Protein AF-A0A9D4CQ69-F1 (afdb_monomer)

Solvent-accessible surface area (backbone atoms only — not comparable to full-atom values): 21308 Å² total; per-residue (Å²): 82,85,91,71,76,48,87,76,65,85,48,85,94,69,57,50,73,65,65,56,62,75,62,47,55,76,84,45,42,71,63,50,52,51,50,53,51,44,53,52,50,31,50,57,49,51,53,53,48,51,53,51,53,55,52,53,69,67,36,67,61,57,62,38,70,41,93,92,75,42,56,57,32,71,41,61,71,65,47,54,53,49,49,55,54,46,54,54,52,45,51,51,39,54,55,45,70,70,41,89,58,29,70,94,50,41,67,61,45,50,53,48,42,52,51,53,50,48,34,50,56,30,53,54,52,47,54,54,38,50,52,54,47,53,52,50,48,65,48,50,71,33,71,44,50,26,65,78,39,49,69,46,39,55,52,47,56,54,48,51,53,53,50,53,54,52,32,44,54,40,59,71,67,28,32,44,49,71,62,36,49,76,71,99,57,65,51,51,59,58,48,48,54,52,36,54,58,49,49,52,43,48,52,53,50,50,54,53,53,50,52,55,26,69,78,39,66,58,51,73,66,46,56,69,73,56,47,49,56,41,68,50,41,77,86,43,62,76,76,35,51,80,52,42,48,62,61,32,95,87,44,89,78,82,86,85,77,86,78,78,83,67,84,88,76,90,78,83,87,92,82,88,87,81,94,74,88,70,92,69,86,85,77,92,79,82,90,83,82,89,82,88,82,90,83,85,88,83,90,86,90,84,84,83,87,76,61,69,67,59,62,48,52,52,50,52,54,52,52,52,52,56,50,52,55,48,50,54,54,51,50,54,52,52,52,52,51,50,52,52,50,52,50,53,52,53,54,54,57,59,69,75,76,116

InterPro domains:
  IPR013602 Dynein heavy chain, linker [PF08393] (2-258)
  IPR026983 Dynein heavy chain [PTHR45703] (1-283)
  IPR042222 Dynein heavy chain, domain 2, N-terminal [G3DSA:1.20.140.100] (61-213)
  IPR042228 Dynein heavy chain, linker, subdomain 3 [G3DSA:3.20.180.20] (215-352)

Nearest PDB structures (foldseek):
  7k5b-assembly1_A  TM=9.337E-01  e=4.811E-10  Tetrahymena thermophila
  7kek-assembly1_A  TM=9.228E-01  e=4.333E-10  Tetrahymena thermophila
  7k58-assembly1_A  TM=9.228E-01  e=5.629E-10  Tetrahymena thermophila
  7kzm-assembly1_C  TM=8.799E-01  e=1.055E-09  Chlamydomonas reinhardtii
  8glv-assembly1_Lo  TM=8.027E-01  e=1.300E-09  Chlamydomonas reinhardtii

Foldseek 3Di:
DVQLPDDFDPDPVGDDPVVVVVSVCVVVVVVVVVVVVLVVVLVVLVVLLVVLVVVQQPAFWDFDQDDPLGRLHTDPVVLVVVLVVLVVSLVSLVVLCPDPSCVVVNVVSVVVNVLSVQLNLLSVLVVLLNVLLVVVCVLLVQPLSCVVV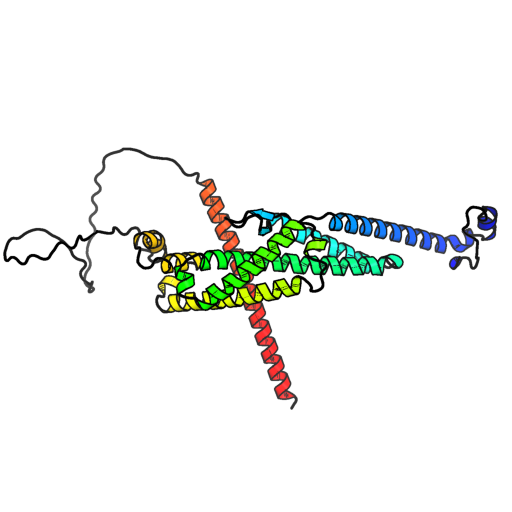VVLNVLNVVLVVVSSVLSVVCVVVRRSSVNQPDDPDGVSVVSVVSNVSSVVSVVVLVVVQVVVCVVPVLSVQDDPVLSSQCSSCVPDVVSCQVVVVSSDVPDPGDDDDDDDPDDDDDDDDDDDDDDDDDDDDDDDDDDDDDDDDDDDDDDDDDDDDDDVVVVVVVVVVVVVVVVVVVVVVVVVVVVVVVVVVVVVVVVVVVVVPD

Structure (mmCIF, N/CA/C/O backbone):
data_AF-A0A9D4CQ69-F1
#
_entry.id   AF-A0A9D4CQ69-F1
#
loop_
_atom_site.group_PDB
_atom_site.id
_atom_site.type_symbol
_atom_site.label_atom_id
_atom_site.label_alt_id
_atom_site.label_comp_id
_atom_site.label_asym_id
_atom_site.label_entity_id
_atom_site.label_seq_id
_atom_site.pdbx_PDB_ins_code
_atom_site.Cartn_x
_atom_site.Cartn_y
_atom_site.Cartn_z
_atom_site.occupancy
_atom_site.B_iso_or_equiv
_atom_site.auth_seq_id
_atom_site.auth_comp_id
_atom_site.auth_asym_id
_atom_site.auth_atom_id
_atom_site.pdbx_PDB_model_num
ATOM 1 N N . MET A 1 1 ? -20.403 -1.374 45.283 1.00 71.69 1 MET A N 1
ATOM 2 C CA . MET A 1 1 ? -19.622 -1.968 46.390 1.00 71.69 1 MET A CA 1
ATOM 3 C C . MET A 1 1 ? -18.597 -0.995 46.950 1.00 71.69 1 MET A C 1
ATOM 5 O O . MET A 1 1 ? -18.724 -0.649 48.111 1.00 71.69 1 MET A O 1
ATOM 9 N N . GLN A 1 2 ? -17.646 -0.480 46.154 1.00 75.00 2 GLN A N 1
ATOM 10 C CA . GLN A 1 2 ? -16.682 0.527 46.644 1.00 75.00 2 GLN A CA 1
ATOM 11 C C . GLN A 1 2 ? -17.345 1.809 47.180 1.00 75.00 2 GLN A C 1
ATOM 13 O O . GLN A 1 2 ? -16.979 2.271 48.250 1.00 75.00 2 GLN A O 1
ATOM 18 N N . VAL A 1 3 ? -18.357 2.344 46.484 1.00 75.38 3 VAL A N 1
ATOM 19 C CA . VAL A 1 3 ? -19.052 3.587 46.887 1.00 75.38 3 VAL A CA 1
ATOM 20 C C . VAL A 1 3 ? -19.882 3.434 48.165 1.00 75.38 3 VAL A C 1
ATOM 22 O O . VAL A 1 3 ? -19.995 4.376 48.940 1.00 75.38 3 VAL A O 1
ATOM 25 N N . THR A 1 4 ? -20.460 2.256 48.392 1.00 72.44 4 THR A N 1
ATOM 26 C CA . THR A 1 4 ? -21.378 1.998 49.512 1.00 72.44 4 THR A CA 1
ATOM 27 C C . THR A 1 4 ? -20.700 1.289 50.690 1.00 72.44 4 THR A C 1
ATOM 29 O O . THR A 1 4 ? -21.355 1.006 51.690 1.00 72.44 4 THR A O 1
ATOM 32 N N . GLY A 1 5 ? -19.414 0.928 50.572 1.00 71.38 5 GLY A N 1
ATOM 33 C CA . GLY A 1 5 ? -18.661 0.170 51.586 1.00 71.38 5 GLY A CA 1
ATOM 34 C C . GLY A 1 5 ? -19.205 -1.236 51.881 1.00 71.38 5 GLY A C 1
ATOM 35 O O . GLY A 1 5 ? -18.732 -1.907 52.792 1.00 71.38 5 GLY A O 1
ATOM 36 N N . SER A 1 6 ? -20.203 -1.684 51.122 1.00 70.19 6 SER A N 1
ATOM 37 C CA . SER A 1 6 ? -20.962 -2.912 51.352 1.00 70.19 6 SER A CA 1
ATOM 38 C C . SER A 1 6 ? -20.649 -3.937 50.263 1.00 70.19 6 SER A C 1
ATOM 40 O O . SER A 1 6 ? -20.578 -3.610 49.073 1.00 70.19 6 SER A O 1
ATOM 42 N N . SER A 1 7 ? -20.461 -5.188 50.685 1.00 66.56 7 SER A N 1
ATOM 43 C CA . SER A 1 7 ? -20.281 -6.349 49.813 1.00 66.56 7 SER A CA 1
ATOM 44 C C . SER A 1 7 ? -21.583 -7.142 49.778 1.00 66.56 7 SER A C 1
ATOM 46 O O . SER A 1 7 ? -22.147 -7.445 50.827 1.00 66.56 7 SER A O 1
ATOM 48 N N . PHE A 1 8 ? -22.080 -7.459 48.587 1.00 72.50 8 PHE A N 1
ATOM 49 C CA . PHE A 1 8 ? -23.289 -8.261 48.406 1.00 72.50 8 PHE A CA 1
ATOM 50 C C . PHE A 1 8 ? -23.086 -9.263 47.269 1.00 72.50 8 PHE A C 1
ATOM 52 O O . PHE A 1 8 ? -22.510 -8.939 46.239 1.00 72.50 8 PHE A O 1
ATOM 59 N N . GLN A 1 9 ? -23.533 -10.502 47.438 1.00 68.19 9 GLN A N 1
ATOM 60 C CA . GLN A 1 9 ? -23.354 -11.530 46.412 1.00 68.19 9 GLN A CA 1
ATOM 61 C C . GLN A 1 9 ? -24.299 -11.256 45.232 1.00 68.19 9 GLN A C 1
ATOM 63 O O . GLN A 1 9 ? -25.509 -11.147 45.418 1.00 68.19 9 GLN A O 1
ATOM 68 N N . LEU A 1 10 ? -23.736 -11.124 44.024 1.00 70.06 10 LEU A N 1
ATOM 69 C CA . LEU A 1 10 ? -24.453 -10.849 42.764 1.00 70.06 10 LEU A CA 1
ATOM 70 C C . LEU A 1 10 ? -25.155 -12.092 42.180 1.00 70.06 10 LEU A C 1
ATOM 72 O O . LEU A 1 10 ? -25.715 -12.038 41.088 1.00 70.06 10 LEU A O 1
ATOM 76 N N . GLU A 1 11 ? -25.122 -13.221 42.886 1.00 77.62 11 GLU A N 1
ATOM 77 C CA . GLU A 1 11 ? -25.777 -14.455 42.463 1.00 77.62 11 GLU A CA 1
ATOM 78 C C . GLU A 1 11 ? -27.304 -14.292 42.486 1.00 77.62 11 GLU A C 1
ATOM 80 O O . GLU A 1 11 ? -27.885 -13.845 43.479 1.00 77.62 11 GLU A O 1
ATOM 85 N N . ALA A 1 12 ? -27.967 -14.705 41.401 1.00 66.81 12 ALA A N 1
ATOM 86 C CA . ALA A 1 12 ? -29.407 -14.513 41.188 1.00 66.81 12 ALA A CA 1
ATOM 87 C C . ALA A 1 12 ? -30.296 -15.109 42.301 1.00 66.81 12 ALA A C 1
ATOM 89 O O . ALA A 1 12 ? -31.409 -14.638 42.521 1.00 66.81 12 ALA A O 1
ATOM 90 N N . ASN A 1 13 ? -29.797 -16.112 43.031 1.00 71.56 13 ASN A N 1
ATOM 91 C CA . ASN A 1 13 ? -30.522 -16.778 44.117 1.00 71.56 13 ASN A CA 1
ATOM 92 C C . ASN A 1 13 ? -30.329 -16.106 45.492 1.00 71.56 13 ASN A C 1
ATOM 94 O O . ASN A 1 13 ? -31.036 -16.440 46.445 1.00 71.56 13 ASN A O 1
ATOM 98 N N . VAL A 1 14 ? -29.382 -15.170 45.608 1.00 70.25 14 VAL A N 1
ATOM 99 C CA . VAL A 1 14 ? -28.967 -14.538 46.873 1.00 70.25 14 VAL A CA 1
ATOM 100 C C . VAL A 1 14 ? -29.282 -13.040 46.884 1.00 70.25 14 VAL A C 1
ATOM 102 O O . VAL A 1 14 ? -29.604 -12.476 47.934 1.00 70.25 14 VAL A O 1
ATOM 105 N N . PHE A 1 15 ? -29.258 -12.385 45.722 1.00 77.94 15 PHE A N 1
ATOM 106 C CA . PHE A 1 15 ? -29.548 -10.961 45.602 1.00 77.94 15 PHE A CA 1
ATOM 107 C C . PHE A 1 15 ? -31.058 -10.674 45.699 1.00 77.94 15 PHE A C 1
ATOM 109 O O . PHE A 1 15 ? -31.819 -10.903 44.761 1.00 77.94 15 PHE A O 1
ATOM 116 N N . LYS A 1 16 ? -31.506 -10.168 46.855 1.00 79.62 16 LYS A N 1
ATOM 117 C CA . LYS A 1 16 ? -32.905 -9.799 47.134 1.00 79.62 16 LYS A CA 1
ATOM 118 C C . LYS A 1 16 ? -33.058 -8.283 47.275 1.00 79.62 16 LYS A C 1
ATOM 120 O O . LYS A 1 16 ? -32.136 -7.603 47.714 1.00 79.62 16 LYS A O 1
ATOM 125 N N . LEU A 1 17 ? -34.258 -7.766 46.988 1.00 77.12 17 LEU A N 1
ATOM 126 C CA . LEU A 1 17 ? -34.587 -6.333 47.077 1.00 77.12 17 LEU A CA 1
ATOM 127 C C . LEU A 1 17 ? -34.339 -5.732 48.474 1.00 77.12 17 LEU A C 1
ATOM 129 O O . LEU A 1 17 ? -33.961 -4.569 48.572 1.00 77.12 17 LEU A O 1
ATOM 133 N N . CYS A 1 18 ? -34.503 -6.520 49.542 1.00 78.31 18 CYS A N 1
ATOM 134 C CA . CYS A 1 18 ? -34.205 -6.081 50.909 1.00 78.31 18 CYS A CA 1
ATOM 135 C C . CYS A 1 18 ? -32.750 -5.617 51.063 1.00 78.31 18 CYS A C 1
ATOM 137 O O . CYS A 1 18 ? -32.519 -4.538 51.593 1.00 78.31 18 CYS A O 1
ATOM 139 N N . HIS A 1 19 ? -31.790 -6.336 50.469 1.00 75.50 19 HIS A N 1
ATOM 140 C CA . HIS A 1 19 ? -30.377 -5.957 50.515 1.00 75.50 19 HIS A CA 1
ATOM 141 C C . HIS A 1 19 ? -30.115 -4.608 49.830 1.00 75.50 19 HIS A C 1
ATOM 143 O O . HIS A 1 19 ? -29.189 -3.904 50.204 1.00 75.50 19 HIS A O 1
ATOM 149 N N . LEU A 1 20 ? -30.928 -4.224 48.840 1.00 73.12 20 LEU A N 1
ATOM 150 C CA . LEU A 1 20 ? -30.816 -2.934 48.160 1.00 73.12 20 LEU A CA 1
ATOM 151 C C . LEU A 1 20 ? -31.336 -1.781 49.042 1.00 73.12 20 LEU A C 1
ATOM 153 O O . LEU A 1 20 ? -30.750 -0.701 4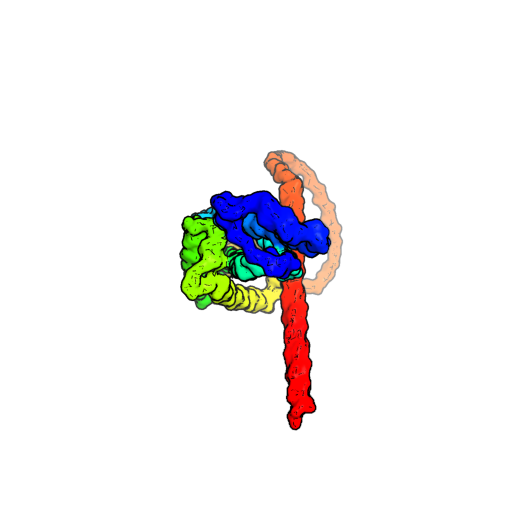9.061 1.00 73.12 20 LEU A O 1
ATOM 157 N N . LEU A 1 21 ? -32.421 -2.015 49.787 1.00 75.62 21 LEU A N 1
ATOM 158 C CA . LEU A 1 21 ? -32.997 -1.037 50.716 1.00 75.62 21 LEU A CA 1
ATOM 159 C C . LEU A 1 21 ? -32.091 -0.814 51.936 1.00 75.62 21 LEU A C 1
ATOM 161 O O . LEU A 1 21 ? -31.905 0.332 52.341 1.00 75.62 21 LEU A O 1
ATOM 165 N N . ASP A 1 22 ? -31.463 -1.879 52.443 1.00 75.19 22 ASP A N 1
ATOM 166 C CA . ASP A 1 22 ? -30.547 -1.838 53.592 1.00 75.19 22 ASP A CA 1
ATOM 167 C C . ASP A 1 22 ? -29.260 -1.035 53.314 1.00 75.19 22 ASP A C 1
ATOM 169 O O . ASP A 1 22 ? -28.631 -0.520 54.235 1.00 75.19 22 ASP A O 1
ATOM 173 N N . ILE A 1 23 ? -28.869 -0.895 52.041 1.00 74.12 23 ILE A N 1
ATOM 174 C CA . ILE A 1 23 ? -27.669 -0.152 51.608 1.00 74.12 23 ILE A CA 1
ATOM 175 C C . ILE A 1 23 ? -27.933 1.366 51.505 1.00 74.12 23 ILE A C 1
ATOM 177 O O . ILE A 1 23 ? -27.003 2.142 51.291 1.00 74.12 23 ILE A O 1
ATOM 181 N N . GLU A 1 24 ? -29.187 1.814 51.661 1.00 74.44 24 GLU A N 1
ATOM 182 C CA . GLU A 1 24 ? -29.575 3.233 51.617 1.00 74.44 24 GLU A CA 1
ATOM 183 C C . GLU A 1 24 ? -28.977 3.992 50.410 1.00 74.44 24 GLU A C 1
ATOM 185 O O . GLU A 1 24 ? -28.462 5.105 50.541 1.00 74.44 24 GLU A O 1
ATOM 190 N N . LEU A 1 25 ? -29.062 3.412 49.202 1.00 74.50 25 LEU A N 1
ATOM 191 C CA . LEU A 1 25 ? -28.467 3.966 47.967 1.00 74.50 25 LEU A CA 1
ATOM 192 C C . LEU A 1 25 ? -28.815 5.440 47.704 1.00 74.50 25 LEU A C 1
ATOM 194 O O . LEU A 1 25 ? -28.044 6.151 47.064 1.00 74.50 25 LEU A O 1
ATOM 198 N N . ILE A 1 26 ? -29.943 5.923 48.232 1.00 79.38 26 ILE A N 1
ATOM 199 C CA . ILE A 1 26 ? -30.372 7.323 48.135 1.00 79.38 26 ILE A CA 1
ATOM 200 C C . ILE A 1 26 ? -29.318 8.278 48.727 1.00 79.38 26 ILE A C 1
ATOM 202 O O . ILE A 1 26 ? -29.097 9.351 48.167 1.00 79.38 26 ILE A O 1
ATOM 206 N N . LYS A 1 27 ? -28.605 7.885 49.795 1.00 82.12 27 LYS A N 1
ATOM 207 C CA . LYS A 1 27 ? -27.526 8.693 50.399 1.00 82.12 27 LYS A CA 1
ATOM 208 C C . LYS A 1 27 ? -26.323 8.866 49.466 1.00 82.12 27 LYS A C 1
ATOM 210 O O . LYS A 1 27 ? -25.623 9.870 49.550 1.00 82.12 27 LYS A O 1
ATOM 215 N N . HIS A 1 28 ? -26.120 7.927 48.544 1.00 82.44 28 HIS A N 1
ATOM 216 C CA . HIS A 1 28 ? -25.017 7.918 47.581 1.00 82.44 28 HIS A CA 1
ATOM 217 C C . HIS A 1 28 ? -25.469 8.226 46.145 1.00 82.44 28 HIS A C 1
ATOM 219 O O . HIS A 1 28 ? -24.727 7.952 45.202 1.00 82.44 28 HIS A O 1
ATOM 225 N N . LYS A 1 29 ? -26.663 8.816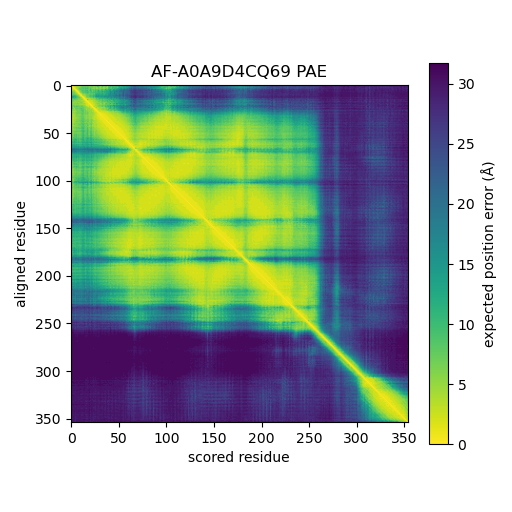 45.965 1.00 85.25 29 LYS A N 1
ATOM 226 C CA . LYS A 1 29 ? -27.282 9.069 44.653 1.00 85.25 29 LYS A CA 1
ATOM 227 C C . LYS A 1 29 ? -26.313 9.670 43.628 1.00 85.25 29 LYS A C 1
ATOM 229 O O . LYS A 1 29 ? -26.189 9.120 42.542 1.00 85.25 29 LYS A O 1
ATOM 234 N N . ALA A 1 30 ? -25.602 10.742 43.979 1.00 86.25 30 ALA A N 1
ATOM 235 C CA . ALA A 1 30 ? -24.697 11.432 43.054 1.00 86.25 30 ALA A CA 1
ATOM 236 C C . ALA A 1 30 ? -23.562 10.527 42.535 1.00 86.25 30 ALA A C 1
ATOM 238 O O . ALA A 1 30 ? -23.254 10.533 41.347 1.00 86.25 30 ALA A O 1
ATOM 239 N N . ALA A 1 31 ? -22.978 9.701 43.407 1.00 85.12 31 ALA A N 1
ATOM 240 C CA . ALA A 1 31 ? -21.917 8.770 43.027 1.00 85.12 31 ALA A CA 1
ATOM 241 C C . ALA A 1 31 ? -22.451 7.603 42.178 1.00 85.12 31 ALA A C 1
ATOM 243 O O . ALA A 1 31 ? -21.769 7.115 41.281 1.00 85.12 31 ALA A O 1
ATOM 244 N N . ILE A 1 32 ? -23.686 7.162 42.431 1.00 85.88 32 ILE A N 1
ATOM 245 C CA . ILE A 1 32 ? -24.347 6.137 41.613 1.00 85.88 32 ILE A CA 1
ATOM 246 C C . ILE A 1 32 ? -24.678 6.696 40.227 1.00 85.88 32 ILE A C 1
ATOM 248 O O . ILE A 1 32 ? -24.440 6.015 39.237 1.00 85.88 32 ILE A O 1
ATOM 252 N N . GLU A 1 33 ? -25.172 7.934 40.140 1.00 88.75 33 GLU A N 1
ATOM 253 C CA . GLU A 1 33 ? -25.418 8.616 38.864 1.00 88.75 33 GLU A CA 1
ATOM 254 C C . GLU A 1 33 ? -24.130 8.755 38.041 1.00 88.75 33 GLU A C 1
ATOM 256 O O . GLU A 1 33 ? -24.151 8.505 36.837 1.00 88.75 33 GLU A O 1
ATOM 261 N N . GLU A 1 34 ? -22.997 9.066 38.679 1.00 87.81 34 GLU A N 1
ATOM 262 C CA . GLU A 1 34 ? -21.687 9.101 38.018 1.00 87.81 34 GLU A CA 1
ATOM 263 C C . GLU A 1 34 ? -21.264 7.721 37.486 1.00 87.81 34 GLU A C 1
ATOM 265 O O . GLU A 1 34 ? -20.805 7.616 36.347 1.00 87.81 34 GLU A O 1
ATOM 270 N N . ILE A 1 35 ? -21.479 6.649 38.258 1.00 87.31 35 ILE A N 1
ATOM 271 C CA . ILE A 1 35 ? -21.213 5.271 37.810 1.00 87.31 35 ILE A CA 1
ATOM 272 C C . ILE A 1 35 ? -22.127 4.888 36.643 1.00 87.31 35 ILE A C 1
ATOM 274 O O . ILE A 1 35 ? -21.654 4.325 35.658 1.00 87.31 35 ILE A O 1
ATOM 278 N N . CYS A 1 36 ? -23.422 5.201 36.716 1.00 89.19 36 CYS A N 1
ATOM 279 C CA . CYS A 1 36 ? -24.368 4.937 35.631 1.00 89.19 36 CYS A CA 1
ATOM 280 C C . CYS A 1 36 ? -23.988 5.697 34.355 1.00 89.19 36 CYS A C 1
ATOM 282 O O . CYS A 1 36 ? -24.083 5.144 33.256 1.00 89.19 36 CYS A O 1
ATOM 284 N N . LEU A 1 37 ? -23.525 6.943 34.490 1.00 90.19 37 LEU A N 1
ATOM 285 C CA . LEU A 1 37 ? -22.999 7.719 33.373 1.00 90.19 37 LEU A CA 1
ATOM 286 C C . LEU A 1 37 ? -21.747 7.052 32.789 1.00 90.19 37 LEU A C 1
ATOM 288 O O . LEU A 1 37 ? -21.660 6.905 31.573 1.00 90.19 37 LEU A O 1
ATOM 292 N N . GLY A 1 38 ? -20.810 6.619 33.638 1.00 88.50 38 GLY A N 1
ATOM 293 C CA . GLY A 1 38 ? -19.610 5.890 33.225 1.00 88.50 38 GLY A CA 1
ATOM 294 C C . GLY A 1 38 ? -19.941 4.620 32.445 1.00 88.50 38 GLY A C 1
ATOM 295 O O . GLY A 1 38 ? -19.497 4.477 31.311 1.00 88.50 38 GLY A O 1
ATOM 296 N N . ALA A 1 39 ? -20.820 3.777 32.988 1.00 88.88 39 ALA A N 1
ATOM 297 C CA . ALA A 1 39 ? -21.278 2.548 32.341 1.00 88.88 39 ALA A CA 1
ATOM 298 C C . ALA A 1 39 ? -21.975 2.815 30.994 1.00 88.88 39 ALA A C 1
ATOM 300 O O . ALA A 1 39 ? -21.766 2.092 30.024 1.00 88.88 39 ALA A O 1
ATOM 301 N N . SER A 1 40 ? -22.768 3.888 30.902 1.00 91.44 40 SER A N 1
ATOM 302 C CA . SER A 1 40 ? -23.410 4.281 29.640 1.00 91.44 40 SER A CA 1
ATOM 303 C C . SER A 1 40 ? -22.375 4.687 28.584 1.00 91.44 40 SER A C 1
ATOM 305 O O . SER A 1 40 ? -22.498 4.315 27.420 1.00 91.44 40 SER A O 1
ATOM 307 N N . ARG A 1 41 ? -21.327 5.422 28.983 1.00 90.81 41 ARG A N 1
ATOM 308 C CA . ARG A 1 41 ? -20.227 5.822 28.089 1.00 90.81 41 ARG A CA 1
ATOM 309 C C . ARG A 1 41 ? -19.328 4.653 27.698 1.00 90.81 41 ARG A C 1
ATOM 311 O O . ARG A 1 41 ? -18.869 4.615 26.561 1.00 90.81 41 ARG A O 1
ATOM 318 N N . GLU A 1 42 ? -19.089 3.715 28.606 1.00 91.31 42 GLU A N 1
ATOM 319 C CA . GLU A 1 42 ? -18.368 2.468 28.327 1.00 91.31 42 GLU A CA 1
ATOM 320 C C . GLU A 1 42 ? -19.093 1.644 27.262 1.00 91.31 42 GLU A C 1
ATOM 322 O O . GLU A 1 42 ? -18.480 1.276 26.262 1.00 91.31 42 GLU A O 1
ATOM 327 N N . LEU A 1 43 ? -20.410 1.462 27.405 1.00 90.62 43 LEU A N 1
ATOM 328 C CA . LEU A 1 43 ? -21.226 0.751 26.421 1.00 90.62 43 LEU A CA 1
ATOM 329 C C . LEU A 1 43 ? -21.193 1.426 25.039 1.00 90.62 43 LEU A C 1
ATOM 331 O O . LEU A 1 43 ? -21.092 0.751 24.017 1.00 90.62 43 LEU A O 1
ATOM 335 N N . GLU A 1 44 ? -21.246 2.762 24.986 1.00 91.62 44 GLU A N 1
ATOM 336 C CA . GLU A 1 44 ? -21.106 3.506 23.725 1.00 91.62 44 GLU A CA 1
ATOM 337 C C . GLU A 1 44 ? -19.761 3.227 23.031 1.00 91.62 44 GLU A C 1
ATOM 339 O O . GLU A 1 44 ? -19.713 3.132 21.802 1.00 91.62 44 GLU A O 1
ATOM 344 N N . LEU A 1 45 ? -18.668 3.117 23.793 1.00 92.12 45 LEU A N 1
ATOM 345 C CA . LEU A 1 45 ? -17.341 2.802 23.258 1.00 92.12 45 LEU A CA 1
ATOM 346 C C . LEU A 1 45 ? -17.245 1.343 22.814 1.00 92.12 45 LEU A C 1
ATOM 348 O O . LEU A 1 45 ? -16.708 1.078 21.743 1.00 92.12 45 LEU A O 1
ATOM 352 N N . GLU A 1 46 ? -17.802 0.418 23.592 1.00 91.88 46 GLU A N 1
ATOM 353 C CA . GLU A 1 46 ? -17.829 -1.010 23.269 1.00 91.88 46 GLU A CA 1
ATOM 354 C C . GLU A 1 46 ? -18.559 -1.267 21.946 1.00 91.88 46 GLU A C 1
ATOM 356 O O . GLU A 1 46 ? -18.040 -1.962 21.075 1.00 91.88 46 GLU A O 1
ATOM 361 N N . ILE A 1 47 ? -19.722 -0.637 21.748 1.00 92.88 47 ILE A N 1
ATOM 362 C CA . ILE A 1 47 ? -20.485 -0.749 20.498 1.00 92.88 47 ILE A CA 1
ATOM 363 C C . ILE A 1 47 ? -19.669 -0.212 19.316 1.00 92.88 47 ILE A C 1
ATOM 365 O O . ILE A 1 47 ? -19.584 -0.875 18.283 1.00 92.88 47 ILE A O 1
ATOM 369 N N . LYS A 1 48 ? -19.049 0.970 19.453 1.00 92.31 48 LYS A N 1
ATOM 370 C CA . LYS A 1 48 ? -18.228 1.570 18.384 1.00 92.31 48 LYS A CA 1
ATOM 371 C C . LYS A 1 48 ? -17.028 0.699 18.031 1.00 92.31 48 LYS A C 1
ATOM 373 O O . LYS A 1 48 ? -16.734 0.515 16.851 1.00 92.31 48 LYS A O 1
ATOM 378 N N . MET A 1 49 ? -16.355 0.164 19.045 1.00 91.56 49 MET A N 1
ATOM 379 C CA . MET A 1 49 ? -15.235 -0.744 18.858 1.00 91.56 49 MET A CA 1
ATOM 380 C C . MET A 1 49 ? -15.700 -1.997 18.122 1.00 91.56 49 MET A C 1
ATOM 382 O O . MET A 1 49 ? -15.180 -2.261 17.047 1.00 91.56 49 MET A O 1
ATOM 386 N N . ARG A 1 50 ? -16.748 -2.682 18.597 1.00 93.12 50 ARG A N 1
ATOM 387 C CA . ARG A 1 50 ? -17.258 -3.908 17.965 1.00 93.12 50 ARG A CA 1
ATOM 388 C C . ARG A 1 50 ? -17.628 -3.716 16.493 1.00 93.12 50 ARG A C 1
ATOM 390 O O . ARG A 1 50 ? -17.243 -4.527 15.663 1.00 93.12 50 ARG A O 1
ATOM 397 N N . VAL A 1 51 ? -18.318 -2.622 16.160 1.00 93.50 51 VAL A N 1
ATOM 398 C CA . VAL A 1 51 ? -18.656 -2.291 14.763 1.00 93.50 51 VAL A CA 1
ATOM 399 C C . VAL A 1 51 ? -17.395 -2.117 13.915 1.00 93.50 51 VAL A C 1
ATOM 401 O O . VAL A 1 51 ? -17.333 -2.627 12.802 1.00 93.50 51 VAL A O 1
ATOM 404 N N . THR A 1 52 ? -16.375 -1.444 14.454 1.00 92.19 52 THR A N 1
ATOM 405 C CA . THR A 1 52 ? -15.086 -1.272 13.768 1.00 92.19 52 THR A CA 1
ATOM 406 C C . THR A 1 52 ? -14.409 -2.628 13.544 1.00 92.19 52 THR A C 1
ATOM 408 O O . THR A 1 52 ? -13.942 -2.916 12.448 1.00 92.19 52 THR A O 1
ATOM 411 N N . GLU A 1 53 ? -14.378 -3.494 14.557 1.00 91.88 53 GLU A N 1
ATOM 412 C CA . GLU A 1 53 ? -13.781 -4.829 14.441 1.00 91.88 53 GLU A CA 1
ATOM 413 C C . GLU A 1 53 ? -14.482 -5.690 13.382 1.00 91.88 53 GLU A C 1
ATOM 415 O O . GLU A 1 53 ? -13.812 -6.315 12.558 1.00 91.88 53 GLU A O 1
ATOM 420 N N . GLU A 1 54 ? -15.818 -5.707 13.389 1.00 92.69 54 GLU A N 1
ATOM 421 C CA . GLU A 1 54 ? -16.644 -6.435 12.420 1.00 92.69 54 GLU A CA 1
ATOM 422 C C . GLU A 1 54 ? -16.382 -5.924 10.994 1.00 92.69 54 GLU A C 1
ATOM 424 O O . GLU A 1 54 ? -16.044 -6.715 10.112 1.00 92.69 54 GLU A O 1
ATOM 429 N N . GLU A 1 55 ? -16.425 -4.603 10.787 1.00 91.44 55 GLU A N 1
ATOM 430 C CA . GLU A 1 55 ? -16.192 -3.985 9.479 1.00 91.44 55 GLU A CA 1
ATOM 431 C C . GLU A 1 55 ? -14.820 -4.366 8.910 1.00 91.44 55 GLU A C 1
ATOM 433 O O . GLU A 1 55 ? -14.731 -4.864 7.788 1.00 91.44 55 GLU A O 1
ATOM 438 N N . TRP A 1 56 ? -13.744 -4.195 9.686 1.00 91.56 56 TRP A N 1
ATOM 439 C CA . TRP A 1 56 ? -12.380 -4.462 9.215 1.00 91.56 56 TRP A CA 1
ATOM 440 C C . TRP A 1 56 ? -12.069 -5.947 9.049 1.00 91.56 56 TRP A C 1
ATOM 442 O O . TRP A 1 56 ? -11.228 -6.309 8.221 1.00 91.56 56 TRP A O 1
ATOM 452 N N . THR A 1 57 ? -12.760 -6.816 9.785 1.00 89.38 57 THR A N 1
ATOM 453 C CA . THR A 1 57 ? -12.641 -8.268 9.610 1.00 89.38 57 THR A CA 1
ATOM 454 C C . THR A 1 57 ? -13.235 -8.724 8.280 1.00 89.38 57 THR A C 1
ATOM 456 O O . THR A 1 57 ? -12.727 -9.677 7.688 1.00 89.38 57 THR A O 1
ATOM 459 N N . GLU A 1 58 ? -14.246 -8.025 7.767 1.00 89.19 58 GLU A N 1
ATOM 460 C CA . GLU A 1 58 ? -14.932 -8.369 6.521 1.00 89.19 58 GLU A CA 1
ATOM 461 C C . GLU A 1 58 ? -14.375 -7.659 5.278 1.00 89.19 58 GLU A C 1
ATOM 463 O O . GLU A 1 58 ? -14.714 -8.052 4.161 1.00 89.19 58 GLU A O 1
ATOM 468 N N . GLN A 1 59 ? -13.493 -6.661 5.425 1.00 90.12 59 GLN A N 1
ATOM 469 C CA . GLN A 1 59 ? -12.954 -5.930 4.273 1.00 90.12 59 GLN A CA 1
ATOM 470 C C . GLN A 1 59 ? -12.140 -6.824 3.322 1.00 90.12 59 GLN A C 1
ATOM 472 O O . GLN A 1 59 ? -11.272 -7.612 3.724 1.00 90.12 59 GLN A O 1
ATOM 477 N N . VAL A 1 60 ? -12.377 -6.645 2.018 1.00 90.56 60 VAL A N 1
ATOM 478 C CA . VAL A 1 60 ? -11.769 -7.439 0.941 1.00 90.56 60 VAL A CA 1
ATOM 479 C C . VAL A 1 60 ? -11.117 -6.535 -0.103 1.00 90.56 60 VAL A C 1
ATOM 481 O O . VAL A 1 60 ? -11.724 -5.585 -0.593 1.00 90.56 60 VAL A O 1
ATOM 484 N N . LEU A 1 61 ? -9.889 -6.873 -0.494 1.00 90.25 61 LEU A N 1
ATOM 485 C CA . LEU A 1 61 ? -9.166 -6.233 -1.588 1.00 90.25 61 LEU A CA 1
ATOM 486 C C . LEU A 1 61 ? -9.712 -6.674 -2.949 1.00 90.25 61 LEU A C 1
ATOM 488 O O . LEU A 1 61 ? -9.937 -7.862 -3.204 1.00 90.25 61 LEU A O 1
ATOM 492 N N . VAL A 1 62 ? -9.863 -5.708 -3.854 1.00 91.38 62 VAL A N 1
ATOM 493 C CA . VAL A 1 62 ? -10.332 -5.937 -5.222 1.00 91.38 62 VAL A CA 1
ATOM 494 C C . VAL A 1 62 ? -9.143 -5.944 -6.177 1.00 91.38 62 VAL A C 1
ATOM 496 O O . VAL A 1 62 ? -8.351 -5.005 -6.218 1.00 91.38 62 VAL A O 1
ATOM 499 N N . PHE A 1 63 ? -9.032 -7.008 -6.973 1.00 90.81 63 PHE A N 1
ATOM 500 C CA . PHE A 1 63 ? -7.968 -7.162 -7.962 1.00 90.81 63 PHE A CA 1
ATOM 501 C C . PHE A 1 63 ? -8.530 -7.218 -9.381 1.00 90.81 63 PHE A C 1
ATOM 503 O O . PHE A 1 63 ? -9.495 -7.930 -9.663 1.00 90.81 63 PHE A O 1
ATOM 510 N N . GLU A 1 64 ? -7.851 -6.533 -10.290 1.00 90.38 64 GLU A N 1
ATOM 511 C CA . GLU A 1 64 ? -8.117 -6.504 -11.718 1.00 90.38 64 GLU A CA 1
ATOM 512 C C . GLU A 1 64 ? -7.064 -7.298 -12.512 1.00 90.38 64 GLU A C 1
ATOM 514 O O . GLU A 1 64 ? -5.899 -7.429 -12.107 1.00 90.38 64 GLU A O 1
ATOM 519 N N . PRO A 1 65 ? -7.446 -7.846 -13.680 1.00 89.00 65 PRO A N 1
ATOM 520 C CA . PRO A 1 65 ? -6.507 -8.501 -14.573 1.00 89.00 65 PRO A CA 1
ATOM 521 C C . PRO A 1 65 ? -5.536 -7.501 -15.216 1.00 89.00 65 PRO A C 1
ATOM 523 O O . PRO A 1 65 ? -5.945 -6.531 -15.849 1.00 89.00 65 PRO A O 1
ATOM 526 N N . TYR A 1 66 ? -4.234 -7.792 -15.152 1.00 87.75 66 TYR A N 1
ATOM 527 C CA . TYR A 1 66 ? -3.199 -6.988 -15.805 1.00 87.75 66 TYR A CA 1
ATOM 528 C C . TYR A 1 66 ? -2.610 -7.686 -17.027 1.00 87.75 66 TYR A C 1
ATOM 530 O O . TYR A 1 66 ? -1.895 -8.691 -16.918 1.00 87.75 66 TYR A O 1
ATOM 538 N N . LYS A 1 67 ? -2.855 -7.114 -18.212 1.00 85.00 67 LYS A N 1
ATOM 539 C CA . LYS A 1 67 ? -2.335 -7.602 -19.502 1.00 85.00 67 LYS A CA 1
ATOM 540 C C . LYS A 1 67 ? -2.552 -9.121 -19.654 1.00 85.00 67 LYS A C 1
ATOM 542 O O . LYS A 1 67 ? -3.685 -9.581 -19.684 1.00 85.00 67 LYS A O 1
ATOM 547 N N . ARG A 1 68 ? -1.471 -9.909 -19.753 1.00 79.38 68 ARG A N 1
ATOM 548 C CA . ARG A 1 68 ? -1.491 -11.383 -19.875 1.00 79.38 68 ARG A CA 1
ATOM 549 C C . ARG A 1 68 ? -1.179 -12.119 -18.563 1.00 79.38 68 ARG A C 1
ATOM 551 O O . ARG A 1 68 ? -1.009 -13.332 -18.577 1.00 79.38 68 ARG A O 1
ATOM 558 N N . ARG A 1 69 ? -1.028 -11.403 -17.445 1.00 77.12 69 ARG A N 1
ATOM 559 C CA . ARG A 1 69 ? -0.482 -11.942 -16.184 1.00 77.12 69 ARG A CA 1
ATOM 560 C C . ARG A 1 69 ? -1.555 -12.359 -15.169 1.00 77.12 69 ARG A C 1
ATOM 562 O O . ARG A 1 69 ? -1.207 -12.938 -14.142 1.00 77.12 69 ARG A O 1
ATOM 569 N N . GLY A 1 70 ? -2.832 -12.134 -15.484 1.00 83.56 70 GLY A N 1
ATOM 570 C CA . GLY A 1 70 ? -3.971 -12.481 -14.627 1.00 83.56 70 GLY A CA 1
ATOM 571 C C . GLY A 1 70 ? -4.296 -11.396 -13.589 1.00 83.56 70 GLY A C 1
ATOM 572 O O . GLY A 1 70 ? -3.825 -10.267 -13.750 1.00 83.56 70 GLY A O 1
ATOM 573 N N . PRO A 1 71 ? -5.105 -11.714 -12.557 1.00 83.69 71 PRO A N 1
ATOM 574 C CA . PRO A 1 71 ? -5.575 -10.767 -11.542 1.00 83.69 71 PRO A CA 1
ATOM 575 C C . PRO A 1 71 ? -4.475 -10.459 -10.520 1.00 83.69 71 PRO A C 1
ATOM 577 O O . PRO A 1 71 ? -4.441 -11.010 -9.426 1.00 83.69 71 PRO A O 1
ATOM 580 N N . ILE A 1 72 ? -3.516 -9.629 -10.924 1.00 86.12 72 ILE A N 1
ATOM 581 C CA . ILE A 1 72 ? -2.356 -9.244 -10.106 1.00 86.12 72 ILE A CA 1
ATOM 582 C C . ILE A 1 72 ? -2.256 -7.734 -9.909 1.00 86.12 72 ILE A C 1
ATOM 584 O O . ILE A 1 72 ? -1.219 -7.256 -9.466 1.00 86.12 72 ILE A O 1
ATOM 588 N N . TYR A 1 73 ? -3.275 -6.983 -10.313 1.00 89.44 73 TYR A N 1
ATOM 589 C CA . TYR A 1 73 ? -3.291 -5.535 -10.200 1.00 89.44 73 TYR A CA 1
ATOM 590 C C . TYR A 1 73 ? -4.347 -5.149 -9.191 1.00 89.44 73 TYR A C 1
ATOM 592 O O . TYR A 1 73 ? -5.505 -5.515 -9.340 1.00 89.44 73 TYR A O 1
ATOM 600 N N . LEU A 1 74 ? -3.924 -4.480 -8.133 1.00 91.69 74 LEU A N 1
ATOM 601 C CA . LEU A 1 74 ? -4.819 -3.980 -7.113 1.00 91.69 74 LEU A CA 1
ATOM 602 C C . LEU A 1 74 ? -5.586 -2.788 -7.689 1.00 91.69 74 LEU A C 1
ATOM 604 O O . LEU A 1 74 ? -4.968 -1.873 -8.244 1.00 91.69 74 LEU A O 1
ATOM 608 N N . ASP A 1 75 ? -6.915 -2.807 -7.595 1.00 92.88 75 ASP A N 1
ATOM 609 C CA . ASP A 1 75 ? -7.715 -1.687 -8.078 1.00 92.88 75 ASP A CA 1
ATOM 610 C C . ASP A 1 75 ? -7.433 -0.445 -7.227 1.00 92.88 75 ASP A C 1
ATOM 612 O O . ASP A 1 75 ? -7.690 -0.407 -6.022 1.00 92.88 75 ASP A O 1
ATOM 616 N N . LYS A 1 76 ? -6.903 0.591 -7.876 1.00 90.94 76 LYS A N 1
ATOM 617 C CA . LYS A 1 76 ? -6.485 1.817 -7.199 1.00 90.94 76 LYS A CA 1
ATOM 618 C C . LYS A 1 76 ? -7.661 2.549 -6.578 1.00 90.94 76 LYS A C 1
ATOM 620 O O . LYS A 1 76 ? -7.535 3.034 -5.467 1.00 90.94 76 LYS A O 1
ATOM 625 N N . VAL A 1 77 ? -8.800 2.602 -7.268 1.00 91.19 77 VAL A N 1
ATOM 626 C CA . VAL A 1 77 ? -9.937 3.422 -6.828 1.00 91.19 77 VAL A CA 1
ATOM 627 C C . VAL A 1 77 ? -10.566 2.835 -5.569 1.00 91.19 77 VAL A C 1
ATOM 629 O O . VAL A 1 77 ? -10.827 3.558 -4.610 1.00 91.19 77 VAL A O 1
ATOM 632 N N . SER A 1 78 ? -10.795 1.520 -5.545 1.00 91.69 78 SER A N 1
ATOM 633 C CA . SER A 1 78 ? -11.276 0.848 -4.335 1.00 91.69 78 SER A CA 1
ATOM 634 C C . SER A 1 78 ? -10.266 0.911 -3.190 1.00 91.69 78 SER A C 1
ATOM 636 O O . SER A 1 78 ? -10.688 1.097 -2.052 1.00 91.69 78 SER A O 1
ATOM 638 N N . THR A 1 79 ? -8.964 0.811 -3.473 1.00 92.12 79 THR A N 1
ATOM 639 C CA . THR A 1 79 ? -7.914 0.875 -2.439 1.00 92.12 79 THR A CA 1
ATOM 640 C C . THR A 1 79 ? -7.747 2.275 -1.854 1.00 92.12 79 THR A C 1
ATOM 642 O O . THR A 1 79 ? -7.631 2.402 -0.644 1.00 92.12 79 THR A O 1
ATOM 645 N N . GLU A 1 80 ? -7.785 3.328 -2.673 1.00 92.06 80 GLU A N 1
ATOM 646 C CA . GLU A 1 80 ? -7.761 4.722 -2.202 1.00 92.06 80 GLU A CA 1
ATOM 647 C C . GLU A 1 80 ? -8.965 5.004 -1.294 1.00 92.06 80 GLU A C 1
ATOM 649 O O . GLU A 1 80 ? -8.803 5.534 -0.200 1.00 92.06 80 GLU A O 1
ATOM 654 N N . ARG A 1 81 ? -10.162 4.543 -1.680 1.00 93.50 81 ARG A N 1
ATOM 655 C CA . ARG A 1 81 ? -11.351 4.634 -0.820 1.00 93.50 81 ARG A CA 1
ATOM 656 C C . ARG A 1 81 ? -11.186 3.846 0.484 1.00 93.50 81 ARG A C 1
ATOM 658 O O . ARG A 1 81 ? -11.639 4.294 1.530 1.00 93.50 81 ARG A O 1
ATOM 665 N N . LEU A 1 82 ? -10.569 2.667 0.429 1.00 93.25 82 LEU A N 1
ATOM 666 C CA . LEU A 1 82 ? -10.295 1.864 1.622 1.00 93.25 82 LEU A CA 1
ATOM 667 C C . LEU A 1 82 ? -9.317 2.581 2.566 1.00 93.25 82 LEU A C 1
ATOM 669 O O . LEU A 1 82 ? -9.502 2.509 3.775 1.00 93.25 82 LEU A O 1
ATOM 673 N N . LEU A 1 83 ? -8.312 3.283 2.031 1.00 94.38 83 LEU A N 1
ATOM 674 C CA . LEU A 1 83 ? -7.394 4.113 2.817 1.00 94.38 83 LEU A CA 1
ATOM 675 C C . LEU A 1 83 ? -8.125 5.279 3.497 1.00 94.38 83 LEU A C 1
ATOM 677 O O . LEU A 1 83 ? -7.920 5.486 4.687 1.00 94.38 83 LEU A O 1
ATOM 681 N N . GLU A 1 84 ? -9.042 5.963 2.804 1.00 94.50 84 GLU A N 1
ATOM 682 C CA . GLU A 1 84 ? -9.888 7.006 3.417 1.00 94.50 84 GLU A CA 1
ATOM 683 C C . GLU A 1 84 ? -10.713 6.445 4.593 1.00 94.50 84 GLU A C 1
ATOM 685 O O . GLU A 1 84 ? -10.723 7.010 5.686 1.00 94.50 84 GLU A O 1
ATOM 690 N N . GLN A 1 85 ? -11.348 5.279 4.412 1.00 93.94 85 GLN A N 1
ATOM 691 C CA . GLN A 1 85 ? -12.084 4.602 5.492 1.00 93.94 85 GLN A CA 1
ATOM 692 C C . GLN A 1 85 ? -11.168 4.203 6.658 1.00 93.94 85 GLN A C 1
ATOM 694 O O . GLN A 1 85 ? -11.582 4.194 7.819 1.00 93.94 85 GLN A O 1
ATOM 699 N N . LEU A 1 86 ? -9.918 3.853 6.353 1.00 94.69 86 LEU A N 1
ATOM 700 C CA . LEU A 1 86 ? -8.923 3.468 7.340 1.00 94.69 86 LEU A CA 1
ATOM 701 C C . LEU A 1 86 ? -8.475 4.658 8.191 1.00 94.69 86 LEU A C 1
ATOM 703 O O . LEU A 1 86 ? -8.361 4.510 9.408 1.00 94.69 86 LEU A O 1
ATOM 707 N N . GLU A 1 87 ? -8.275 5.827 7.584 1.00 94.69 87 GLU A N 1
ATOM 708 C CA . GLU A 1 87 ? -7.976 7.071 8.299 1.00 94.69 87 GLU A CA 1
ATOM 709 C C . GLU A 1 87 ? -9.103 7.433 9.280 1.00 94.69 87 GLU A C 1
ATOM 711 O O . GLU A 1 87 ? -8.837 7.734 10.449 1.00 94.69 87 GLU A O 1
ATOM 716 N N . ASP A 1 88 ? -10.364 7.315 8.851 1.00 94.44 88 ASP A N 1
ATOM 717 C CA . ASP A 1 88 ? -11.534 7.546 9.707 1.00 94.44 88 ASP A CA 1
ATOM 718 C C . ASP A 1 88 ? -11.579 6.566 10.895 1.00 94.44 88 ASP A C 1
ATOM 720 O O . ASP A 1 88 ? -11.791 6.969 12.046 1.00 94.44 88 ASP A O 1
ATOM 724 N N . ALA A 1 89 ? -11.327 5.276 10.649 1.00 93.88 89 ALA A N 1
ATOM 725 C CA . ALA A 1 89 ? -11.295 4.253 11.693 1.00 93.88 89 ALA A CA 1
ATOM 726 C C . ALA A 1 89 ? -10.132 4.456 12.682 1.00 93.88 89 ALA A C 1
ATOM 728 O O . ALA A 1 89 ? -10.303 4.302 13.896 1.00 93.88 89 ALA A O 1
ATOM 729 N N . GLN A 1 90 ? -8.955 4.857 12.196 1.00 94.56 90 GLN A N 1
ATOM 730 C CA . GLN A 1 90 ? -7.817 5.218 13.044 1.00 94.56 90 GLN A CA 1
ATOM 731 C C . GLN A 1 90 ? -8.117 6.449 13.902 1.00 94.56 90 GLN A C 1
ATOM 733 O O . GLN A 1 90 ? -7.804 6.449 15.094 1.00 94.56 90 GLN A O 1
ATOM 738 N N . ALA A 1 91 ? -8.752 7.477 13.333 1.00 95.06 91 ALA A N 1
ATOM 739 C CA . ALA A 1 91 ? -9.169 8.662 14.074 1.00 95.06 91 ALA A CA 1
ATOM 740 C C . ALA A 1 91 ? -10.205 8.310 15.153 1.00 95.06 91 ALA A C 1
ATOM 742 O O . ALA A 1 91 ? -10.123 8.807 16.281 1.00 95.06 91 ALA A O 1
ATOM 743 N N . LEU A 1 92 ? -11.146 7.409 14.851 1.00 93.81 92 LEU A N 1
ATOM 744 C CA . LEU A 1 92 ? -12.101 6.886 15.826 1.00 93.81 92 LEU A CA 1
ATOM 745 C C . LEU A 1 92 ? -11.382 6.185 16.986 1.00 93.81 92 LEU A C 1
ATOM 747 O O . LEU A 1 92 ? -11.617 6.538 18.142 1.00 93.81 92 LEU A O 1
ATOM 751 N N . LEU A 1 93 ? -10.478 5.244 16.699 1.00 93.44 93 LEU A N 1
ATOM 752 C CA . LEU A 1 93 ? -9.703 4.517 17.714 1.00 93.44 93 LEU A CA 1
ATOM 753 C C . LEU A 1 93 ? -8.825 5.455 18.550 1.00 93.44 93 LEU A C 1
ATOM 755 O O . LEU A 1 93 ? -8.799 5.339 19.777 1.00 93.44 93 LEU A O 1
ATOM 759 N N . ALA A 1 94 ? -8.171 6.433 17.920 1.00 93.31 94 ALA A N 1
ATOM 760 C CA . ALA A 1 94 ? -7.391 7.453 18.614 1.00 93.31 94 ALA A CA 1
ATOM 761 C C . ALA A 1 94 ? -8.266 8.262 19.583 1.00 93.31 94 ALA A C 1
ATOM 763 O O . ALA A 1 94 ? -7.912 8.415 20.752 1.00 93.31 94 ALA A O 1
ATOM 764 N N . ASN A 1 95 ? -9.450 8.700 19.144 1.00 92.44 95 ASN A N 1
ATOM 765 C CA . ASN A 1 95 ? -10.410 9.389 20.006 1.00 92.44 95 ASN A CA 1
ATOM 766 C C . ASN A 1 95 ? -10.865 8.502 21.175 1.00 92.44 95 ASN A C 1
ATOM 768 O O . ASN A 1 95 ? -10.909 8.968 22.316 1.00 92.44 95 ASN A O 1
ATOM 772 N N . MET A 1 96 ? -11.145 7.219 20.933 1.00 91.06 96 MET A N 1
ATOM 773 C CA . MET A 1 96 ? -11.521 6.276 21.993 1.00 91.06 96 MET A CA 1
ATOM 774 C C . MET A 1 96 ? -10.415 6.118 23.046 1.00 91.06 96 MET A C 1
ATOM 776 O O . MET A 1 96 ? -10.709 6.151 24.239 1.00 91.06 96 MET A O 1
ATOM 780 N N . LEU A 1 97 ? -9.144 6.047 22.636 1.00 92.19 97 LEU A N 1
ATOM 781 C CA . LEU A 1 97 ? -7.995 5.922 23.545 1.00 92.19 97 LEU A CA 1
ATOM 782 C C . LEU A 1 97 ? -7.783 7.145 24.457 1.00 92.19 97 LEU A C 1
ATOM 784 O O . LEU A 1 97 ? -7.206 7.002 25.544 1.00 92.19 97 LEU A O 1
ATOM 788 N N . THR A 1 98 ? -8.268 8.323 24.044 1.00 92.38 98 THR A N 1
ATOM 789 C CA . THR A 1 98 ? -8.269 9.548 24.870 1.00 92.38 98 THR A CA 1
ATOM 790 C C . THR A 1 98 ? -9.424 9.607 25.872 1.00 92.38 98 THR A C 1
ATOM 792 O O . THR A 1 98 ? -9.379 10.396 26.818 1.00 92.38 98 THR A O 1
ATOM 795 N N . SER A 1 99 ? -10.459 8.777 25.702 1.00 90.69 99 SER A N 1
ATOM 796 C CA . SER A 1 99 ? -11.612 8.763 26.599 1.00 90.69 99 SER A CA 1
ATOM 797 C C . SER A 1 99 ? -11.227 8.260 27.988 1.00 90.69 99 SER A C 1
ATOM 799 O O . SER A 1 99 ? -10.559 7.239 28.145 1.00 90.69 99 SER A O 1
ATOM 801 N N . ARG A 1 100 ? -11.726 8.933 29.029 1.00 88.12 100 ARG A N 1
ATOM 802 C CA . ARG A 1 100 ? -11.555 8.495 30.425 1.00 88.12 100 ARG A CA 1
ATOM 803 C C . ARG A 1 100 ? -12.278 7.178 30.739 1.00 88.12 100 ARG A C 1
ATOM 805 O O . ARG A 1 100 ? -11.922 6.514 31.702 1.00 88.12 100 ARG A O 1
ATOM 812 N N . TYR A 1 101 ? -13.267 6.816 29.922 1.00 87.69 101 TYR A N 1
ATOM 813 C CA . TYR A 1 101 ? -14.118 5.634 30.089 1.00 87.69 101 TYR A CA 1
ATOM 814 C C . TYR A 1 101 ? -13.591 4.407 29.322 1.00 87.69 101 TYR A C 1
ATOM 816 O O . TYR A 1 101 ? -14.261 3.392 29.249 1.00 87.69 101 TYR A O 1
ATOM 824 N N . ILE A 1 102 ? -12.396 4.469 28.721 1.00 89.69 102 ILE A N 1
ATOM 825 C CA . ILE A 1 102 ? -11.853 3.366 27.905 1.00 89.69 102 ILE A CA 1
ATOM 826 C C . ILE A 1 102 ? -11.259 2.216 28.735 1.00 89.69 102 ILE A C 1
ATOM 828 O O . ILE A 1 102 ? -10.794 1.245 28.158 1.00 89.69 102 ILE A O 1
ATOM 832 N N . GLY A 1 103 ? -11.231 2.321 30.070 1.00 86.94 103 GLY A N 1
ATOM 833 C CA . GLY A 1 103 ? -10.482 1.451 30.993 1.00 86.94 103 GLY A CA 1
ATOM 834 C C . GLY A 1 103 ? -10.308 -0.010 30.540 1.00 86.94 103 GLY A C 1
ATOM 835 O O . GLY A 1 103 ? -9.192 -0.376 30.174 1.00 86.94 103 GLY A O 1
ATOM 836 N N . PRO A 1 104 ? -11.378 -0.823 30.511 1.00 84.00 104 PRO A N 1
ATOM 837 C CA . PRO A 1 104 ? -11.305 -2.240 30.134 1.00 84.00 104 PRO A CA 1
ATOM 838 C C . PRO A 1 104 ? -11.082 -2.494 28.632 1.00 84.00 104 PRO A C 1
ATOM 840 O O . PRO A 1 104 ? -10.613 -3.563 28.255 1.00 84.00 104 PRO A O 1
ATOM 843 N N . LEU A 1 105 ? -11.394 -1.525 27.768 1.00 87.94 105 LEU A N 1
ATOM 844 C CA . LEU A 1 105 ? -11.280 -1.628 26.307 1.00 87.94 105 LEU A CA 1
ATOM 845 C C . LEU A 1 105 ? -9.930 -1.117 25.775 1.00 87.94 105 LEU A C 1
ATOM 847 O O . LEU A 1 105 ? -9.643 -1.266 24.588 1.00 87.94 105 LEU A O 1
ATOM 851 N N . ARG A 1 106 ? -9.099 -0.501 26.628 1.00 91.25 106 ARG A N 1
ATOM 852 C CA . ARG A 1 106 ? -7.865 0.194 26.231 1.00 91.25 106 ARG A CA 1
ATOM 853 C C . ARG A 1 106 ? -6.919 -0.704 25.446 1.00 91.25 106 ARG A C 1
ATOM 855 O O . ARG A 1 106 ? -6.452 -0.291 24.390 1.00 91.25 106 ARG A O 1
ATOM 862 N N . ASP A 1 107 ? -6.652 -1.902 25.953 1.00 92.06 107 ASP A N 1
ATOM 863 C CA . ASP A 1 107 ? -5.680 -2.812 25.343 1.00 92.06 107 ASP A CA 1
ATOM 864 C C . ASP A 1 107 ? -6.178 -3.332 23.990 1.00 92.06 107 ASP A C 1
ATOM 866 O O . ASP A 1 107 ? -5.420 -3.387 23.022 1.00 92.06 107 ASP A O 1
ATOM 870 N N . GLY A 1 108 ? -7.476 -3.632 23.887 1.00 91.44 108 GLY A N 1
ATOM 871 C CA . GLY A 1 108 ? -8.087 -4.045 22.627 1.00 91.44 108 GLY A CA 1
ATOM 872 C C . GLY A 1 108 ? -8.103 -2.915 21.591 1.00 91.44 108 GLY A C 1
ATOM 873 O O . GLY A 1 108 ? -7.686 -3.125 20.452 1.00 91.44 108 GLY A O 1
ATOM 874 N N . ALA A 1 109 ? -8.491 -1.699 21.989 1.00 92.56 109 ALA A N 1
ATOM 875 C CA . ALA A 1 109 ? -8.472 -0.524 21.118 1.00 92.56 109 ALA A CA 1
ATOM 876 C C . ALA A 1 109 ? -7.048 -0.167 20.657 1.00 92.56 109 ALA A C 1
ATOM 878 O O . ALA A 1 109 ? -6.848 0.180 19.494 1.00 92.56 109 ALA A O 1
ATOM 879 N N . ALA A 1 110 ? -6.049 -0.289 21.538 1.00 93.25 110 ALA A N 1
ATOM 880 C CA . ALA A 1 110 ? -4.645 -0.072 21.196 1.00 93.25 110 ALA A CA 1
ATOM 881 C C . ALA A 1 110 ? -4.139 -1.121 20.195 1.00 93.25 110 ALA A C 1
ATOM 883 O O . ALA A 1 110 ? -3.539 -0.761 19.184 1.00 93.25 110 ALA A O 1
ATOM 884 N N . GLY A 1 111 ? -4.451 -2.402 20.419 1.00 92.88 111 GLY A N 1
ATOM 885 C CA . GLY A 1 111 ? -4.093 -3.474 19.492 1.00 92.88 111 GLY A CA 1
ATOM 886 C C . GLY A 1 111 ? -4.721 -3.294 18.107 1.00 92.88 111 GLY A C 1
ATOM 887 O O . GLY A 1 111 ? -4.057 -3.509 17.095 1.00 92.88 111 GLY A O 1
ATOM 888 N N . TRP A 1 112 ? -5.979 -2.852 18.032 1.00 93.62 112 TRP A N 1
ATOM 889 C CA . TRP A 1 112 ? -6.616 -2.524 16.753 1.00 93.62 112 TRP A CA 1
ATOM 890 C C . TRP A 1 112 ? -6.031 -1.283 16.086 1.00 93.62 112 TRP A C 1
ATOM 892 O O . TRP A 1 112 ? -5.844 -1.290 14.871 1.00 93.62 112 TRP A O 1
ATOM 902 N N . ALA A 1 113 ? -5.681 -0.250 16.855 1.00 93.19 113 ALA A N 1
ATOM 903 C CA . ALA A 1 113 ? -5.020 0.933 16.314 1.00 93.19 113 ALA A CA 1
ATOM 904 C C . ALA A 1 113 ? -3.674 0.579 15.659 1.00 93.19 113 ALA A C 1
ATOM 906 O O . ALA A 1 113 ? -3.388 1.047 14.557 1.00 93.19 113 ALA A O 1
ATOM 907 N N . GLU A 1 114 ? -2.873 -0.291 16.283 1.00 92.06 114 GLU A N 1
ATOM 908 C CA . GLU A 1 114 ? -1.620 -0.777 15.691 1.00 92.06 114 GLU A CA 1
ATOM 909 C C . GLU A 1 114 ? -1.856 -1.633 14.442 1.00 92.06 114 GLU A C 1
ATOM 911 O O . GLU A 1 114 ? -1.202 -1.410 13.422 1.00 92.06 114 GLU A O 1
ATOM 916 N N . LYS A 1 115 ? -2.826 -2.558 14.478 1.00 91.62 115 LYS A N 1
ATOM 917 C CA . LYS A 1 115 ? -3.189 -3.387 13.316 1.00 91.62 115 LYS A CA 1
ATOM 918 C C . LYS A 1 115 ? -3.598 -2.542 12.115 1.00 91.62 115 LYS A C 1
ATOM 920 O O . LYS A 1 115 ? -3.077 -2.746 11.023 1.00 91.62 115 LYS A O 1
ATOM 925 N N . LEU A 1 116 ? -4.512 -1.587 12.304 1.00 92.75 116 LEU A N 1
ATOM 926 C CA . LEU A 1 116 ? -4.963 -0.720 11.213 1.00 92.75 116 LEU A CA 1
ATOM 927 C C . LEU A 1 116 ? -3.839 0.191 10.722 1.00 92.75 116 LEU A C 1
ATOM 929 O O . LEU A 1 116 ? -3.755 0.460 9.530 1.00 92.75 116 LEU A O 1
ATOM 933 N N . LYS A 1 117 ? -2.933 0.631 11.600 1.00 92.19 117 LYS A N 1
ATOM 934 C CA . LYS A 1 117 ? -1.731 1.370 11.195 1.00 92.19 117 LYS A CA 1
ATOM 935 C C . LYS A 1 117 ? -0.815 0.560 10.285 1.00 92.19 117 LYS A C 1
ATOM 937 O O . LYS A 1 117 ? -0.388 1.076 9.257 1.00 92.19 117 LYS A O 1
ATOM 942 N N . GLU A 1 118 ? -0.542 -0.695 10.628 1.00 91.31 118 GLU A N 1
ATOM 943 C CA . GLU A 1 118 ? 0.251 -1.584 9.772 1.00 91.31 118 GLU A CA 1
ATOM 944 C C . GLU A 1 118 ? -0.441 -1.821 8.422 1.00 91.31 118 GLU A C 1
ATOM 946 O O . GLU A 1 118 ? 0.204 -1.790 7.374 1.00 91.31 118 GLU A O 1
ATOM 951 N N . VAL A 1 119 ? -1.766 -2.003 8.429 1.00 92.19 119 VAL A N 1
ATOM 952 C CA . VAL A 1 119 ? -2.561 -2.151 7.202 1.00 92.19 119 VAL A CA 1
ATOM 953 C C . VAL A 1 119 ? -2.430 -0.922 6.303 1.00 92.19 119 VAL A C 1
ATOM 955 O O . VAL A 1 119 ? -2.191 -1.097 5.109 1.00 92.19 119 VAL A O 1
ATOM 958 N N . ALA A 1 120 ? -2.535 0.289 6.862 1.00 93.06 120 ALA A N 1
ATOM 959 C CA . ALA A 1 120 ? -2.370 1.548 6.130 1.00 93.06 120 ALA A CA 1
ATOM 960 C C . ALA A 1 120 ? -1.026 1.596 5.399 1.00 93.06 120 ALA A C 1
ATOM 962 O O . ALA A 1 120 ? -0.981 1.719 4.177 1.00 93.06 120 ALA A O 1
ATOM 963 N N . GLU A 1 121 ? 0.059 1.401 6.157 1.00 92.62 121 GLU A N 1
ATOM 964 C CA . GLU A 1 121 ? 1.426 1.472 5.643 1.00 92.62 121 GLU A CA 1
ATOM 965 C C . GLU A 1 121 ? 1.637 0.459 4.512 1.00 92.62 121 GLU A C 1
ATOM 967 O O . GLU A 1 121 ? 2.221 0.772 3.474 1.00 92.62 121 GLU A O 1
ATOM 972 N N . VAL A 1 122 ? 1.136 -0.766 4.689 1.00 92.31 122 VAL A N 1
ATOM 973 C CA . VAL A 1 122 ? 1.241 -1.810 3.668 1.00 92.31 122 VAL A CA 1
ATOM 974 C C . VAL A 1 122 ? 0.479 -1.427 2.402 1.00 92.31 122 VAL A C 1
ATOM 976 O O . VAL A 1 122 ? 1.029 -1.608 1.319 1.00 92.31 122 VAL A O 1
ATOM 979 N N . LEU A 1 123 ? -0.754 -0.921 2.511 1.00 92.75 123 LEU A N 1
ATOM 980 C CA . LEU A 1 123 ? -1.583 -0.561 1.355 1.00 92.75 123 LEU A CA 1
ATOM 981 C C . LEU A 1 123 ? -1.013 0.632 0.577 1.00 92.75 123 LEU A C 1
ATOM 983 O O . LEU A 1 123 ? -0.962 0.574 -0.651 1.00 92.75 123 LEU A O 1
ATOM 987 N N . GLU A 1 124 ? -0.534 1.667 1.266 1.00 93.31 124 GLU A N 1
ATOM 988 C CA . GLU A 1 124 ? 0.124 2.824 0.644 1.00 93.31 124 GLU A CA 1
ATOM 989 C C . GLU A 1 124 ? 1.369 2.397 -0.142 1.00 93.31 124 GLU A C 1
ATOM 991 O O . GLU A 1 124 ? 1.462 2.635 -1.350 1.00 93.31 124 GLU A O 1
ATOM 996 N N . LEU A 1 125 ? 2.279 1.660 0.510 1.00 93.00 125 LEU A N 1
ATOM 997 C CA . LEU A 1 125 ? 3.474 1.114 -0.139 1.00 93.00 125 LEU A CA 1
ATOM 998 C C . LEU A 1 125 ? 3.115 0.204 -1.315 1.00 93.00 125 LEU A C 1
ATOM 1000 O O . LEU A 1 125 ? 3.833 0.153 -2.314 1.00 93.00 125 LEU A O 1
ATOM 1004 N N . TRP A 1 126 ? 2.006 -0.528 -1.221 1.00 93.19 126 TRP A N 1
ATOM 1005 C CA . TRP A 1 126 ? 1.532 -1.369 -2.308 1.00 93.19 126 TRP A CA 1
ATOM 1006 C C . TRP A 1 126 ? 1.224 -0.556 -3.562 1.00 93.19 126 TRP A C 1
ATOM 1008 O O . TRP A 1 126 ? 1.664 -0.926 -4.653 1.00 93.19 126 TRP A O 1
ATOM 1018 N N . LEU A 1 127 ? 0.482 0.543 -3.410 1.00 93.56 127 LEU A N 1
ATOM 1019 C CA . LEU A 1 127 ? 0.114 1.422 -4.516 1.00 93.56 127 LEU A CA 1
ATOM 1020 C C . LEU A 1 127 ? 1.353 2.079 -5.134 1.00 93.56 127 LEU A C 1
ATOM 1022 O O . LEU A 1 127 ? 1.500 2.069 -6.357 1.00 93.56 127 LEU A O 1
ATOM 1026 N N . GLU A 1 128 ? 2.286 2.558 -4.311 1.00 93.38 128 GLU A N 1
ATOM 1027 C CA . GLU A 1 128 ? 3.549 3.142 -4.783 1.00 93.38 128 GLU A CA 1
ATOM 1028 C C . GLU A 1 128 ? 4.384 2.135 -5.585 1.00 93.38 128 GLU A C 1
ATOM 1030 O O . GLU A 1 128 ? 4.815 2.404 -6.714 1.00 93.38 128 GLU A O 1
ATOM 1035 N N . VAL A 1 129 ? 4.569 0.931 -5.035 1.00 94.44 129 VAL A N 1
ATOM 1036 C CA . VAL A 1 129 ? 5.304 -0.147 -5.702 1.00 94.44 129 VAL A CA 1
ATOM 1037 C C . VAL A 1 129 ? 4.602 -0.570 -6.988 1.00 94.44 129 VAL A C 1
ATOM 1039 O O . VAL A 1 129 ? 5.275 -0.799 -7.994 1.00 94.44 129 VAL A O 1
ATOM 1042 N N . GLN A 1 130 ? 3.269 -0.661 -6.986 1.00 94.19 130 GLN A N 1
ATOM 1043 C CA . GLN A 1 130 ? 2.488 -1.017 -8.168 1.00 94.19 130 GLN A CA 1
ATOM 1044 C C . GLN A 1 130 ? 2.703 -0.013 -9.306 1.00 94.19 130 GLN A C 1
ATOM 1046 O O . GLN A 1 130 ? 2.870 -0.428 -10.456 1.00 94.19 130 GLN A O 1
ATOM 1051 N N . ASP A 1 131 ? 2.758 1.280 -8.998 1.00 93.00 131 ASP A N 1
ATOM 1052 C CA . ASP A 1 131 ? 2.926 2.350 -9.984 1.00 93.00 131 ASP A CA 1
ATOM 1053 C C . ASP A 1 131 ? 4.319 2.346 -10.589 1.00 93.00 131 ASP A C 1
ATOM 1055 O O . ASP A 1 131 ? 4.485 2.388 -11.817 1.00 93.00 131 ASP A O 1
ATOM 1059 N N . LEU A 1 132 ? 5.327 2.215 -9.730 1.00 92.62 132 LEU A N 1
ATOM 1060 C CA . LEU A 1 132 ? 6.712 2.132 -10.159 1.00 92.62 132 LEU A CA 1
ATOM 1061 C C . LEU A 1 132 ? 6.968 0.852 -10.964 1.00 92.62 132 LEU A C 1
ATOM 1063 O O . LEU A 1 132 ? 7.610 0.892 -12.018 1.00 92.62 132 LEU A O 1
ATOM 1067 N N . TRP A 1 133 ? 6.418 -0.280 -10.517 1.00 94.00 133 TRP A N 1
ATOM 1068 C CA . TRP A 1 133 ? 6.492 -1.550 -11.234 1.00 94.00 133 TRP A CA 1
ATOM 1069 C C . TRP A 1 133 ? 5.783 -1.477 -12.589 1.00 94.00 133 TRP A C 1
ATOM 1071 O O . TRP A 1 133 ? 6.358 -1.922 -13.580 1.00 94.00 133 TRP A O 1
ATOM 1081 N N . GLN A 1 134 ? 4.589 -0.881 -12.676 1.00 91.56 134 GLN A N 1
ATOM 1082 C CA . GLN A 1 134 ? 3.854 -0.719 -13.936 1.00 91.56 134 GLN A CA 1
ATOM 1083 C C . GLN A 1 134 ? 4.652 0.116 -14.943 1.00 91.56 134 GLN A C 1
ATOM 1085 O O . GLN A 1 134 ? 4.728 -0.232 -16.127 1.00 91.56 134 GLN A O 1
ATOM 1090 N N . TYR A 1 135 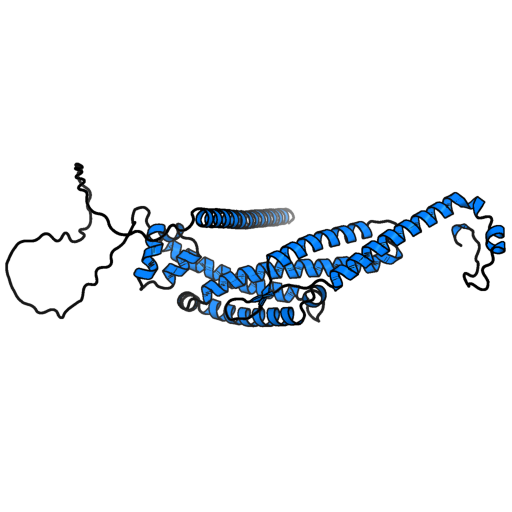? 5.263 1.209 -14.479 1.00 89.56 135 TYR A N 1
ATOM 1091 C CA . TYR A 1 135 ? 6.122 2.042 -15.311 1.00 89.56 135 TYR A CA 1
ATOM 1092 C C . TYR A 1 135 ? 7.328 1.250 -15.824 1.00 89.56 135 TYR A C 1
ATOM 1094 O O . TYR A 1 135 ? 7.538 1.159 -17.034 1.00 89.56 135 TYR A O 1
ATOM 1102 N N . LEU A 1 136 ? 8.088 0.619 -14.925 1.00 90.00 136 LEU A N 1
ATOM 1103 C CA . LEU A 1 136 ? 9.286 -0.138 -15.289 1.00 90.00 136 LEU A CA 1
ATOM 1104 C C . LEU A 1 136 ? 8.970 -1.365 -16.152 1.00 90.00 136 LEU A C 1
ATOM 1106 O O . LEU A 1 136 ? 9.731 -1.670 -17.068 1.00 90.00 136 LEU A O 1
ATOM 1110 N N . GLU A 1 137 ? 7.832 -2.028 -15.942 1.00 89.94 137 GLU A N 1
ATOM 1111 C CA . GLU A 1 137 ? 7.373 -3.124 -16.795 1.00 89.94 137 GLU A CA 1
ATOM 1112 C C . GLU A 1 137 ? 7.114 -2.638 -18.222 1.00 89.94 137 GLU A C 1
ATOM 1114 O O . GLU A 1 137 ? 7.551 -3.287 -19.171 1.00 89.94 137 GLU A O 1
ATOM 1119 N N . ALA A 1 138 ? 6.469 -1.482 -18.400 1.00 85.50 138 ALA A N 1
ATOM 1120 C CA . ALA A 1 138 ? 6.255 -0.907 -19.726 1.00 85.50 138 ALA A CA 1
ATOM 1121 C C . ALA A 1 138 ? 7.576 -0.557 -20.434 1.00 85.50 138 ALA A C 1
ATOM 1123 O O . ALA A 1 138 ? 7.674 -0.711 -21.654 1.00 85.50 138 ALA A O 1
ATOM 1124 N N . VAL A 1 139 ? 8.596 -0.132 -19.681 1.00 85.69 139 VAL A N 1
ATOM 1125 C CA . VAL A 1 139 ? 9.922 0.189 -20.221 1.00 85.69 139 VAL A CA 1
ATOM 1126 C C . VAL A 1 139 ? 10.720 -1.068 -20.567 1.00 85.69 139 VAL A C 1
ATOM 1128 O O . VAL A 1 139 ? 11.174 -1.202 -21.700 1.00 85.69 139 VAL A O 1
ATOM 1131 N N . PHE A 1 140 ? 10.876 -2.012 -19.639 1.00 85.88 140 PHE A N 1
ATOM 1132 C CA . PHE A 1 140 ? 11.715 -3.202 -19.834 1.00 85.88 140 PHE A CA 1
ATOM 1133 C C . PHE A 1 140 ? 11.054 -4.312 -20.658 1.00 85.88 140 PHE A C 1
ATOM 1135 O O . PHE A 1 140 ? 11.749 -5.192 -21.161 1.00 85.88 140 PHE A O 1
ATOM 1142 N N . CYS A 1 141 ? 9.735 -4.259 -20.872 1.00 80.81 141 CYS A N 1
ATOM 1143 C CA . CYS A 1 141 ? 9.076 -5.070 -21.901 1.00 80.81 141 CYS A CA 1
ATOM 1144 C C . CYS A 1 141 ? 9.588 -4.713 -23.312 1.00 80.81 141 CYS A C 1
ATOM 1146 O O . CYS A 1 141 ? 9.536 -5.529 -24.235 1.00 80.81 141 CYS A O 1
ATOM 1148 N N . ASN A 1 142 ? 10.145 -3.512 -23.485 1.00 77.44 142 ASN A N 1
ATOM 1149 C CA . ASN A 1 142 ? 10.797 -3.115 -24.715 1.00 77.44 142 ASN A CA 1
ATOM 1150 C C . ASN A 1 142 ? 12.200 -3.730 -24.837 1.00 77.44 142 ASN A C 1
ATOM 1152 O O . ASN A 1 142 ? 13.106 -3.423 -24.059 1.00 77.44 142 ASN A O 1
ATOM 1156 N N . GLN A 1 143 ? 12.401 -4.565 -25.861 1.00 74.12 143 GLN A N 1
ATOM 1157 C CA . GLN A 1 143 ? 13.656 -5.297 -26.066 1.00 74.12 143 GLN A CA 1
ATOM 1158 C C . GLN A 1 143 ? 14.883 -4.391 -26.217 1.00 74.12 143 GLN A C 1
ATOM 1160 O O . GLN A 1 143 ? 15.988 -4.824 -25.905 1.00 74.12 143 GLN A O 1
ATOM 1165 N N . VAL A 1 144 ? 14.722 -3.153 -26.689 1.00 74.62 144 VAL A N 1
ATOM 1166 C CA . VAL A 1 144 ? 15.858 -2.241 -26.880 1.00 74.62 144 VAL A CA 1
ATOM 1167 C C . VAL A 1 144 ? 16.288 -1.596 -25.569 1.00 74.62 144 VAL A C 1
ATOM 1169 O O . VAL A 1 144 ? 17.478 -1.602 -25.265 1.00 74.62 144 VAL A O 1
ATOM 1172 N N . ALA A 1 145 ? 15.344 -1.148 -24.736 1.00 74.62 145 ALA A N 1
ATOM 1173 C CA . ALA A 1 145 ? 15.667 -0.665 -23.392 1.00 74.62 145 ALA A CA 1
ATOM 1174 C C . ALA A 1 145 ? 16.355 -1.762 -22.558 1.00 74.62 145 ALA A C 1
ATOM 1176 O O . ALA A 1 145 ? 17.341 -1.497 -21.874 1.00 74.62 145 ALA A O 1
ATOM 1177 N N . ALA A 1 146 ? 15.901 -3.014 -22.689 1.00 79.81 146 ALA A N 1
ATOM 1178 C CA . ALA A 1 146 ? 16.522 -4.158 -22.025 1.00 79.81 146 ALA A CA 1
ATOM 1179 C C . ALA A 1 146 ? 17.947 -4.479 -22.524 1.00 79.81 146 ALA A C 1
ATOM 1181 O O . ALA A 1 146 ? 18.743 -5.031 -21.769 1.00 79.81 146 ALA A O 1
ATOM 1182 N N . ARG A 1 147 ? 18.283 -4.144 -23.780 1.00 83.62 147 ARG A N 1
ATOM 1183 C CA . ARG A 1 147 ? 19.643 -4.304 -24.330 1.00 83.62 147 ARG A CA 1
ATOM 1184 C C . ARG A 1 147 ? 20.590 -3.202 -23.870 1.00 83.62 147 ARG A C 1
ATOM 1186 O O . ARG A 1 147 ? 21.754 -3.486 -23.620 1.00 83.62 147 ARG A O 1
ATOM 1193 N N . GLU A 1 148 ? 20.099 -1.971 -23.764 1.00 83.81 148 GLU A N 1
ATOM 1194 C CA . GLU A 1 148 ? 20.897 -0.817 -23.329 1.00 83.81 148 GLU A CA 1
ATOM 1195 C C . GLU A 1 148 ? 21.160 -0.836 -21.813 1.00 83.81 148 GLU A C 1
ATOM 1197 O O . GLU A 1 148 ? 22.217 -0.394 -21.371 1.00 83.81 148 GLU A O 1
ATOM 1202 N N . LEU A 1 149 ? 20.228 -1.386 -21.025 1.00 87.50 149 LEU A N 1
ATOM 1203 C CA . LEU A 1 149 ? 20.320 -1.525 -19.565 1.00 87.50 149 LEU A CA 1
ATOM 1204 C C . LEU A 1 149 ? 20.174 -3.002 -19.134 1.00 87.50 149 LEU A C 1
ATOM 1206 O O . LEU A 1 149 ? 19.172 -3.383 -18.519 1.00 87.50 149 LEU A O 1
ATOM 1210 N N . PRO A 1 150 ? 21.146 -3.877 -19.465 1.00 88.94 150 PRO A N 1
ATOM 1211 C CA . PRO A 1 150 ? 21.010 -5.320 -19.265 1.00 88.94 150 PRO A CA 1
ATOM 1212 C C . PRO A 1 150 ? 21.071 -5.736 -17.788 1.00 88.94 150 PRO A C 1
ATOM 1214 O O . PRO A 1 150 ? 20.440 -6.723 -17.395 1.00 88.94 150 PRO A O 1
ATOM 1217 N N . GLN A 1 151 ? 21.813 -4.999 -16.953 1.00 90.50 151 GLN A N 1
ATOM 1218 C CA . GLN A 1 151 ? 21.905 -5.283 -15.518 1.00 90.50 151 GLN A CA 1
ATOM 1219 C C . GLN A 1 151 ? 20.579 -4.969 -14.815 1.00 90.50 151 GLN A C 1
ATOM 1221 O O . GLN A 1 151 ? 20.049 -5.812 -14.086 1.00 90.50 151 GLN A O 1
ATOM 1226 N N . GLU A 1 152 ? 20.004 -3.800 -15.093 1.00 89.94 152 GLU A N 1
ATOM 1227 C CA . GLU A 1 152 ? 18.704 -3.369 -14.585 1.00 89.94 152 GLU A CA 1
ATOM 1228 C C . GLU A 1 152 ? 17.579 -4.260 -15.106 1.00 89.94 152 GLU A C 1
ATOM 1230 O O . GLU A 1 152 ? 16.726 -4.662 -14.323 1.00 89.94 152 GLU A O 1
ATOM 1235 N N . ALA A 1 153 ? 17.602 -4.662 -16.381 1.00 89.62 153 ALA A N 1
ATOM 1236 C CA . ALA A 1 153 ? 16.610 -5.587 -16.929 1.00 89.62 153 ALA A CA 1
ATOM 1237 C C . ALA A 1 153 ? 16.627 -6.946 -16.204 1.00 89.62 153 ALA A C 1
ATOM 1239 O O . ALA A 1 153 ? 15.573 -7.499 -15.872 1.00 89.62 153 ALA A O 1
ATOM 1240 N N . LYS A 1 154 ? 17.819 -7.478 -15.891 1.00 91.69 154 LYS A N 1
ATOM 1241 C CA . LYS A 1 154 ? 17.963 -8.717 -15.109 1.00 91.69 154 LYS A CA 1
ATOM 1242 C C . LYS A 1 154 ? 17.467 -8.542 -13.671 1.00 91.69 154 LYS A C 1
ATOM 1244 O O . LYS A 1 154 ? 16.805 -9.440 -13.144 1.00 91.69 154 LYS A O 1
ATOM 1249 N N . ARG A 1 155 ? 17.763 -7.400 -13.040 1.00 91.06 155 ARG A N 1
ATOM 1250 C CA . ARG A 1 155 ? 17.273 -7.055 -11.695 1.00 91.06 155 ARG A CA 1
ATOM 1251 C C . ARG A 1 155 ? 15.747 -6.946 -11.686 1.00 91.06 155 ARG A C 1
ATOM 1253 O O . ARG A 1 155 ? 15.102 -7.624 -10.888 1.00 91.06 155 ARG A O 1
ATOM 1260 N N . PHE A 1 156 ? 15.175 -6.205 -12.631 1.00 92.62 156 PHE A N 1
ATOM 1261 C CA . PHE A 1 156 ? 13.735 -6.053 -12.802 1.00 92.62 156 PHE A CA 1
ATOM 1262 C C . PHE A 1 156 ? 13.043 -7.402 -13.011 1.00 92.62 156 PHE A C 1
ATOM 1264 O O . PHE A 1 156 ? 12.058 -7.680 -12.341 1.00 92.62 156 PHE A O 1
ATOM 1271 N N . ALA A 1 157 ? 13.589 -8.303 -13.833 1.00 92.06 157 ALA A N 1
ATOM 1272 C CA . ALA A 1 157 ? 13.011 -9.636 -14.029 1.00 92.06 157 ALA A CA 1
ATOM 1273 C C . ALA A 1 157 ? 12.944 -10.477 -12.734 1.00 92.06 157 ALA A C 1
ATOM 1275 O O . ALA A 1 157 ? 12.033 -11.292 -12.564 1.00 92.06 157 ALA A O 1
ATOM 1276 N N . ARG A 1 158 ? 13.894 -10.297 -11.803 1.00 92.12 158 ARG A N 1
ATOM 1277 C CA . ARG A 1 158 ? 13.848 -10.926 -10.470 1.00 92.12 158 ARG A CA 1
ATOM 1278 C C . ARG A 1 158 ? 12.749 -10.307 -9.610 1.00 92.12 158 ARG A C 1
ATOM 1280 O O . ARG A 1 158 ? 11.979 -11.047 -8.996 1.00 92.12 158 ARG A O 1
ATOM 1287 N N . ILE A 1 159 ? 12.676 -8.976 -9.588 1.00 92.81 159 ILE A N 1
ATOM 1288 C CA . ILE A 1 159 ? 11.652 -8.231 -8.847 1.00 92.81 159 ILE A CA 1
ATOM 1289 C C . ILE A 1 159 ? 10.260 -8.611 -9.352 1.00 92.81 159 ILE A C 1
ATOM 1291 O O . ILE A 1 159 ? 9.400 -8.976 -8.563 1.00 92.81 159 ILE A O 1
ATOM 1295 N N . ASP A 1 160 ? 10.071 -8.627 -10.666 1.00 91.62 160 ASP A N 1
ATOM 1296 C CA . ASP A 1 160 ? 8.825 -8.946 -11.351 1.00 91.62 160 ASP A CA 1
ATOM 1297 C C . ASP A 1 160 ? 8.270 -10.328 -10.970 1.00 91.62 160 ASP A C 1
ATOM 1299 O O . ASP A 1 160 ? 7.077 -10.483 -10.696 1.00 91.62 160 ASP A O 1
ATOM 1303 N N . LYS A 1 161 ? 9.143 -11.340 -10.870 1.00 91.00 161 LYS A N 1
ATOM 1304 C CA . LYS A 1 161 ? 8.765 -12.674 -10.378 1.00 91.00 161 LYS A CA 1
ATOM 1305 C C . LYS A 1 161 ? 8.334 -12.648 -8.912 1.00 91.00 161 LYS A C 1
ATOM 1307 O O . LYS A 1 161 ? 7.340 -13.288 -8.568 1.00 91.00 161 LYS A O 1
ATOM 1312 N N . SER A 1 162 ? 9.075 -11.934 -8.062 1.00 90.38 162 SER A N 1
ATOM 1313 C CA . SER A 1 162 ? 8.756 -11.793 -6.636 1.00 90.38 162 SER A CA 1
ATOM 1314 C C . SER A 1 162 ? 7.418 -11.075 -6.437 1.00 90.38 162 SER A C 1
ATOM 1316 O O . SER A 1 162 ? 6.525 -11.603 -5.775 1.00 90.38 162 SER A O 1
ATOM 1318 N N . TRP A 1 163 ? 7.244 -9.937 -7.112 1.00 91.06 163 TRP A N 1
ATOM 1319 C CA . TRP A 1 163 ? 6.025 -9.135 -7.136 1.00 91.06 163 TRP A CA 1
ATOM 1320 C C . TRP A 1 163 ? 4.821 -9.959 -7.586 1.00 91.06 163 TRP A C 1
ATOM 1322 O O . TRP A 1 163 ? 3.844 -10.083 -6.858 1.00 91.06 163 TRP A O 1
ATOM 1332 N N . THR A 1 164 ? 4.923 -10.634 -8.734 1.00 90.31 164 THR A N 1
ATOM 1333 C CA . THR A 1 164 ? 3.831 -11.463 -9.264 1.00 90.31 164 THR A CA 1
ATOM 1334 C C . THR A 1 164 ? 3.442 -12.583 -8.290 1.00 90.31 164 THR A C 1
ATOM 1336 O O . THR A 1 164 ? 2.260 -12.888 -8.137 1.00 90.31 164 THR A O 1
ATOM 1339 N N . LYS A 1 165 ? 4.414 -13.213 -7.616 1.00 89.81 165 LYS A N 1
ATOM 1340 C CA . LYS A 1 165 ? 4.143 -14.254 -6.612 1.00 89.81 165 LYS A CA 1
ATOM 1341 C C . LYS A 1 165 ? 3.428 -13.681 -5.387 1.00 89.81 165 LYS A C 1
ATOM 1343 O O . LYS A 1 165 ? 2.510 -14.318 -4.876 1.00 89.81 165 LYS A O 1
ATOM 1348 N N . MET A 1 166 ? 3.844 -12.505 -4.927 1.00 89.19 166 MET A N 1
ATOM 1349 C CA . MET A 1 166 ? 3.217 -11.804 -3.809 1.00 89.19 166 MET A CA 1
ATOM 1350 C C . MET A 1 166 ? 1.778 -11.392 -4.142 1.00 89.19 166 MET A C 1
ATOM 1352 O O . MET A 1 166 ? 0.879 -11.710 -3.369 1.00 89.19 166 MET A O 1
ATOM 1356 N N . MET A 1 167 ? 1.540 -10.813 -5.324 1.00 89.94 167 MET A N 1
ATOM 1357 C CA . MET A 1 167 ? 0.198 -10.431 -5.786 1.00 89.94 167 MET A CA 1
ATOM 1358 C C . MET A 1 167 ? -0.749 -11.620 -5.907 1.00 89.94 167 MET A C 1
ATOM 1360 O O . MET A 1 167 ? -1.906 -11.525 -5.520 1.00 89.94 167 MET A O 1
ATOM 1364 N N . LYS A 1 168 ? -0.268 -12.766 -6.399 1.00 89.25 168 LYS A N 1
ATOM 1365 C CA . LYS A 1 168 ? -1.094 -13.981 -6.474 1.00 89.25 168 LYS A CA 1
ATOM 1366 C C . LYS A 1 168 ? -1.507 -14.482 -5.092 1.00 89.25 168 LYS A C 1
ATOM 1368 O O . LYS A 1 168 ? -2.674 -14.769 -4.884 1.00 89.25 168 LYS A O 1
ATOM 1373 N N . ARG A 1 169 ? -0.574 -14.510 -4.134 1.00 88.00 169 ARG A N 1
ATOM 1374 C CA . ARG A 1 169 ? -0.888 -14.879 -2.743 1.00 88.00 169 ARG A CA 1
ATOM 1375 C C . ARG A 1 169 ? -1.909 -13.929 -2.123 1.00 88.00 169 ARG A C 1
ATOM 1377 O O . ARG A 1 169 ? -2.819 -14.374 -1.439 1.00 88.00 169 ARG A O 1
ATOM 1384 N N . ALA A 1 170 ? -1.765 -12.633 -2.382 1.00 87.62 170 ALA A N 1
ATOM 1385 C CA . ALA A 1 170 ? -2.728 -11.636 -1.941 1.00 87.62 170 ALA A CA 1
ATOM 1386 C C . ALA A 1 170 ? -4.117 -11.835 -2.561 1.00 87.62 170 ALA A C 1
ATOM 1388 O O . ALA A 1 170 ? -5.125 -11.729 -1.868 1.00 87.62 170 ALA A O 1
ATOM 1389 N N . PHE A 1 171 ? -4.167 -12.176 -3.848 1.00 87.75 171 PHE A N 1
ATOM 1390 C CA . PHE A 1 171 ? -5.406 -12.493 -4.548 1.00 87.75 171 PHE A CA 1
ATOM 1391 C C . PHE A 1 171 ? -6.087 -13.773 -4.040 1.00 87.75 171 PHE A C 1
ATOM 1393 O O . PHE A 1 171 ? -7.311 -13.876 -4.125 1.00 87.75 171 PHE A O 1
ATOM 1400 N N . ASP A 1 172 ? -5.324 -14.740 -3.526 1.00 87.06 172 ASP A N 1
ATOM 1401 C CA . ASP A 1 172 ? -5.872 -15.971 -2.948 1.00 87.06 172 ASP A CA 1
ATOM 1402 C C . ASP A 1 172 ? -6.515 -15.710 -1.573 1.00 87.06 172 ASP A C 1
ATOM 1404 O O . ASP A 1 172 ? -7.593 -16.227 -1.290 1.00 87.06 172 ASP A O 1
ATOM 1408 N N . THR A 1 173 ? -5.890 -14.877 -0.732 1.00 85.56 173 THR A N 1
ATOM 1409 C CA . THR A 1 173 ? -6.408 -14.526 0.602 1.00 85.56 173 THR A CA 1
ATOM 1410 C C . THR A 1 173 ? -7.542 -13.501 0.543 1.00 85.56 173 THR A C 1
ATOM 1412 O O . THR A 1 173 ? -8.553 -13.669 1.220 1.00 85.56 173 THR A O 1
ATOM 1415 N N . ARG A 1 174 ? -7.388 -12.451 -0.276 1.00 84.62 174 ARG A N 1
ATOM 1416 C CA . ARG A 1 174 ? -8.300 -11.306 -0.499 1.00 84.62 174 ARG A CA 1
ATOM 1417 C C . ARG A 1 174 ? -8.649 -10.446 0.717 1.00 84.62 174 ARG A C 1
ATOM 1419 O O . ARG A 1 174 ? -8.819 -9.246 0.549 1.00 84.62 174 ARG A O 1
ATOM 1426 N N . ASN A 1 175 ? -8.751 -11.013 1.912 1.00 89.38 175 ASN A N 1
ATOM 1427 C CA . ASN A 1 175 ? -9.052 -10.287 3.138 1.00 89.38 175 ASN A CA 1
ATOM 1428 C C . ASN A 1 175 ? -7.945 -9.275 3.466 1.00 89.38 175 ASN A C 1
ATOM 1430 O O . ASN A 1 175 ? -6.770 -9.636 3.473 1.00 89.38 175 ASN A O 1
ATOM 1434 N N . VAL A 1 176 ? -8.321 -8.027 3.752 1.00 87.56 176 VAL A N 1
ATOM 1435 C CA . VAL A 1 176 ? -7.376 -6.923 3.985 1.00 87.56 176 VAL A CA 1
ATOM 1436 C C . VAL A 1 176 ? -6.474 -7.211 5.185 1.00 87.56 176 VAL A C 1
ATOM 1438 O O . VAL A 1 176 ? -5.251 -7.138 5.061 1.00 87.56 176 VAL A O 1
ATOM 1441 N N . LEU A 1 177 ? -7.057 -7.605 6.321 1.00 87.06 177 LEU A N 1
ATOM 1442 C CA . LEU A 1 177 ? -6.300 -7.874 7.543 1.00 87.06 177 LEU A CA 1
ATOM 1443 C C . LEU A 1 177 ? -5.320 -9.025 7.346 1.00 87.06 177 LEU A C 1
ATOM 1445 O O . LEU A 1 177 ? -4.145 -8.850 7.610 1.00 87.06 177 LEU A O 1
ATOM 1449 N N . GLN A 1 178 ? -5.741 -10.166 6.805 1.00 84.56 178 GLN A N 1
ATOM 1450 C CA . GLN A 1 178 ? -4.826 -11.293 6.561 1.00 84.56 178 GLN A CA 1
ATOM 1451 C C . GLN A 1 178 ? -3.782 -10.984 5.468 1.00 84.56 178 GLN A C 1
ATOM 1453 O O . GLN A 1 178 ? -2.682 -11.552 5.431 1.00 84.56 178 GLN A O 1
ATOM 1458 N N . CYS A 1 179 ? -4.116 -10.085 4.538 1.00 83.56 179 CYS A N 1
ATOM 1459 C CA . CYS A 1 179 ? -3.200 -9.633 3.503 1.00 83.56 179 CYS A CA 1
ATOM 1460 C C . CYS A 1 179 ? -2.143 -8.667 4.023 1.00 83.56 179 CYS A C 1
ATOM 1462 O O . CYS A 1 179 ? -1.042 -8.725 3.486 1.00 83.56 179 CYS A O 1
ATOM 1464 N N . CYS A 1 180 ? -2.417 -7.843 5.030 1.00 81.56 180 CYS A N 1
ATOM 1465 C CA . CYS A 1 180 ? -1.465 -6.836 5.505 1.00 81.56 180 CYS A CA 1
ATOM 1466 C C . CYS A 1 180 ? -0.859 -7.163 6.875 1.00 81.56 180 CYS A C 1
ATOM 1468 O O . CYS A 1 180 ? 0.315 -6.889 7.094 1.00 81.56 180 CYS A O 1
ATOM 1470 N N . HIS A 1 181 ? -1.628 -7.808 7.746 1.00 74.31 181 HIS A N 1
ATOM 1471 C CA . HIS A 1 181 ? -1.275 -8.166 9.112 1.00 74.31 181 HIS A CA 1
ATOM 1472 C C . HIS A 1 181 ? -1.141 -9.693 9.253 1.00 74.31 181 HIS A C 1
ATOM 1474 O O . HIS A 1 181 ? -2.065 -10.457 8.965 1.00 74.31 181 HIS A O 1
ATOM 1480 N N . GLY A 1 182 ? 0.030 -10.147 9.703 1.00 65.25 182 GLY A N 1
ATOM 1481 C CA . GLY A 1 182 ? 0.323 -11.562 9.947 1.00 65.25 182 GLY A CA 1
ATOM 1482 C C . GLY A 1 182 ? 1.400 -12.172 9.038 1.00 65.25 182 GLY A C 1
ATOM 1483 O O . GLY A 1 182 ? 1.556 -11.826 7.864 1.00 65.25 182 GLY A O 1
ATOM 1484 N N . GLY A 1 183 ? 2.144 -13.121 9.615 1.00 65.00 183 GLY A N 1
ATOM 1485 C CA . GLY A 1 183 ? 3.329 -13.766 9.038 1.00 65.00 183 GLY A CA 1
ATOM 1486 C C . GLY A 1 183 ? 4.570 -13.574 9.918 1.00 65.00 183 GLY A C 1
ATOM 1487 O O . GLY A 1 183 ? 4.616 -12.659 10.730 1.00 65.00 183 GLY A O 1
ATOM 1488 N N . GLU A 1 184 ? 5.587 -14.429 9.763 1.00 59.53 184 GLU A N 1
ATOM 1489 C CA . GLU A 1 184 ? 6.854 -14.314 10.518 1.00 59.53 184 GLU A CA 1
ATOM 1490 C C . GLU A 1 184 ? 7.638 -13.031 10.187 1.00 59.53 184 GLU A C 1
ATOM 1492 O O . GLU A 1 184 ? 8.451 -12.574 10.987 1.00 59.53 184 GLU A O 1
ATOM 1497 N N . VAL A 1 185 ? 7.397 -12.443 9.010 1.00 68.06 185 VAL A N 1
ATOM 1498 C CA . VAL A 1 185 ? 8.031 -11.200 8.558 1.00 68.06 185 VAL A CA 1
ATOM 1499 C C . VAL A 1 185 ? 6.942 -10.199 8.167 1.00 68.06 185 VAL A C 1
ATOM 1501 O O . VAL A 1 185 ? 6.109 -10.543 7.319 1.00 68.06 185 VAL A O 1
ATOM 1504 N N . PRO A 1 186 ? 6.963 -8.965 8.708 1.00 75.38 186 PRO A N 1
ATOM 1505 C CA . PRO A 1 186 ? 6.022 -7.921 8.321 1.00 75.38 186 PRO A CA 1
ATOM 1506 C C . PRO A 1 186 ? 6.091 -7.668 6.816 1.00 75.38 186 PRO A C 1
ATOM 1508 O O . PRO A 1 186 ? 7.167 -7.431 6.254 1.00 75.38 186 PRO A O 1
ATOM 1511 N N . LYS A 1 187 ? 4.940 -7.698 6.141 1.00 79.44 187 LYS A N 1
ATOM 1512 C CA . LYS A 1 187 ? 4.880 -7.526 4.681 1.00 79.44 187 LYS A CA 1
ATOM 1513 C C . LYS A 1 187 ? 5.371 -6.152 4.238 1.00 79.44 187 LYS A C 1
ATOM 1515 O O . LYS A 1 187 ? 5.960 -6.056 3.164 1.00 79.44 187 LYS A O 1
ATOM 1520 N N . ALA A 1 188 ? 5.238 -5.140 5.096 1.00 81.81 188 ALA A N 1
ATOM 1521 C CA . ALA A 1 188 ? 5.833 -3.822 4.900 1.00 81.81 188 ALA A CA 1
ATOM 1522 C C . ALA A 1 188 ? 7.348 -3.906 4.638 1.00 81.81 188 ALA A C 1
ATOM 1524 O O . ALA A 1 188 ? 7.848 -3.261 3.726 1.00 81.81 188 ALA A O 1
ATOM 1525 N N . VAL A 1 189 ? 8.091 -4.763 5.351 1.00 85.31 189 VAL A N 1
ATOM 1526 C CA . VAL A 1 189 ? 9.546 -4.920 5.146 1.00 85.31 189 VAL A CA 1
ATOM 1527 C C . VAL A 1 189 ? 9.848 -5.479 3.755 1.00 85.31 189 VAL A C 1
ATOM 1529 O O . VAL A 1 189 ? 10.728 -4.973 3.057 1.00 85.31 189 VAL A O 1
ATOM 1532 N N . LEU A 1 190 ? 9.106 -6.506 3.334 1.00 85.75 190 LEU A N 1
ATOM 1533 C CA . LEU A 1 190 ? 9.267 -7.100 2.008 1.00 85.75 190 LEU A CA 1
ATOM 1534 C C . LEU A 1 190 ? 8.917 -6.097 0.901 1.00 85.75 190 LEU A C 1
ATOM 1536 O O . LEU A 1 190 ? 9.649 -5.998 -0.084 1.00 85.75 190 LEU A O 1
ATOM 1540 N N . LEU A 1 191 ? 7.819 -5.355 1.069 1.00 88.56 191 LEU A N 1
ATOM 1541 C CA . LEU A 1 191 ? 7.387 -4.315 0.138 1.00 88.56 191 LEU A CA 1
ATOM 1542 C C . LEU A 1 191 ? 8.409 -3.185 0.042 1.00 88.56 191 LEU A C 1
ATOM 1544 O O . LEU A 1 191 ? 8.768 -2.819 -1.072 1.00 88.56 191 LEU A O 1
ATOM 1548 N N . ARG A 1 192 ? 8.953 -2.707 1.168 1.00 90.69 192 ARG A N 1
ATOM 1549 C CA . ARG A 1 192 ? 10.018 -1.691 1.186 1.00 90.69 192 ARG A CA 1
ATOM 1550 C C . ARG A 1 192 ? 11.265 -2.162 0.446 1.00 90.69 192 ARG A C 1
ATOM 1552 O O . ARG A 1 192 ? 11.769 -1.440 -0.404 1.00 90.69 192 ARG A O 1
ATOM 1559 N N . HIS A 1 193 ? 11.706 -3.401 0.662 1.00 91.06 193 HIS A N 1
ATOM 1560 C CA . HIS A 1 193 ? 12.836 -3.952 -0.092 1.00 91.06 193 HIS A CA 1
ATOM 1561 C C . HIS A 1 193 ? 12.544 -4.027 -1.604 1.00 91.06 193 HIS A C 1
ATOM 1563 O O . HIS A 1 193 ? 13.403 -3.728 -2.432 1.00 91.06 193 HIS A O 1
ATOM 1569 N N . VAL A 1 194 ? 11.330 -4.430 -1.999 1.00 90.69 194 VAL A N 1
ATOM 1570 C CA . VAL A 1 194 ? 10.923 -4.421 -3.416 1.00 90.69 194 VAL A CA 1
ATOM 1571 C C . VAL A 1 194 ? 10.893 -2.994 -3.974 1.00 90.69 194 VAL A C 1
ATOM 1573 O O . VAL A 1 194 ? 11.364 -2.779 -5.090 1.00 90.69 194 VAL A O 1
ATOM 1576 N N . HIS A 1 195 ? 10.381 -2.036 -3.203 1.00 92.94 195 HIS A N 1
ATOM 1577 C CA . HIS A 1 195 ? 10.338 -0.623 -3.555 1.00 92.94 195 HIS A CA 1
ATOM 1578 C C . HIS A 1 195 ? 11.743 -0.060 -3.799 1.00 92.94 195 HIS A C 1
ATOM 1580 O O . HIS A 1 195 ? 12.011 0.469 -4.874 1.00 92.94 195 HIS A O 1
ATOM 1586 N N . GLU A 1 196 ? 12.671 -0.259 -2.862 1.00 93.69 196 GLU A N 1
ATOM 1587 C CA . GLU A 1 196 ? 14.069 0.178 -2.971 1.00 93.69 196 GLU A CA 1
ATOM 1588 C C . GLU A 1 196 ? 14.757 -0.395 -4.219 1.00 93.69 196 GLU A C 1
ATOM 1590 O O . GLU A 1 196 ? 15.418 0.320 -4.975 1.00 93.69 196 GLU A O 1
ATOM 1595 N N . GLU A 1 197 ? 14.563 -1.686 -4.490 1.00 92.19 197 GLU A N 1
ATOM 1596 C CA . GLU A 1 197 ? 15.122 -2.341 -5.673 1.00 92.19 197 GLU A CA 1
ATOM 1597 C C . GLU A 1 197 ? 14.546 -1.773 -6.986 1.00 92.19 197 GLU A C 1
ATOM 1599 O O . GLU A 1 197 ? 15.272 -1.649 -7.982 1.00 92.19 197 GLU A O 1
ATOM 1604 N N . LEU A 1 198 ? 13.259 -1.408 -7.004 1.00 92.31 198 LEU A N 1
ATOM 1605 C CA . LEU A 1 198 ? 12.631 -0.730 -8.142 1.00 92.31 198 LEU A CA 1
ATOM 1606 C C . LEU A 1 198 ? 13.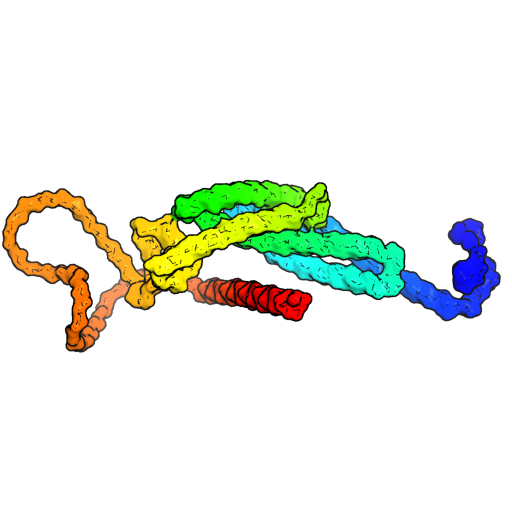135 0.707 -8.285 1.00 92.31 198 LEU A C 1
ATOM 1608 O O . LEU A 1 198 ? 13.413 1.133 -9.407 1.00 92.31 198 LEU A O 1
ATOM 1612 N N . GLU A 1 199 ? 13.322 1.440 -7.187 1.00 93.62 199 GLU A N 1
ATOM 1613 C CA . GLU A 1 199 ? 13.882 2.790 -7.225 1.00 93.62 199 GLU A CA 1
ATOM 1614 C C . GLU A 1 199 ? 15.288 2.810 -7.819 1.00 93.62 199 GLU A C 1
ATOM 1616 O O . GLU A 1 199 ? 15.620 3.715 -8.584 1.00 93.62 199 GLU A O 1
ATOM 1621 N N . ILE A 1 200 ? 16.124 1.822 -7.487 1.00 92.50 200 ILE A N 1
ATOM 1622 C CA . ILE A 1 200 ? 17.461 1.690 -8.076 1.00 92.50 200 ILE A CA 1
ATOM 1623 C C . ILE A 1 200 ? 17.343 1.541 -9.598 1.00 92.50 200 ILE A C 1
ATOM 1625 O O . ILE A 1 200 ? 18.007 2.265 -10.340 1.00 92.50 200 ILE A O 1
ATOM 1629 N N . CYS A 1 201 ? 16.452 0.661 -10.072 1.00 91.69 201 CYS A N 1
ATOM 1630 C CA . CYS A 1 201 ? 16.210 0.485 -11.508 1.00 91.69 201 CYS A CA 1
ATOM 1631 C C . CYS A 1 201 ? 15.713 1.783 -12.162 1.00 91.69 201 CYS A C 1
ATOM 1633 O O . CYS A 1 201 ? 16.156 2.142 -13.254 1.00 91.69 201 CYS A O 1
ATOM 1635 N N . PHE A 1 202 ? 14.813 2.501 -11.489 1.00 91.88 202 PHE A N 1
ATOM 1636 C CA . PHE A 1 202 ? 14.275 3.770 -11.961 1.00 91.88 202 PHE A CA 1
ATOM 1637 C C . PHE A 1 202 ? 15.350 4.859 -12.044 1.00 91.88 202 PHE A C 1
ATOM 1639 O O . PHE A 1 202 ? 15.460 5.530 -13.068 1.00 91.88 202 PHE A O 1
ATOM 1646 N N . LYS A 1 203 ? 16.196 5.003 -11.019 1.00 92.56 203 LYS A N 1
ATOM 1647 C CA . LYS A 1 203 ? 17.309 5.967 -10.998 1.00 92.56 203 LYS A CA 1
ATOM 1648 C C . LYS A 1 203 ? 18.304 5.694 -12.130 1.00 92.56 203 LYS A C 1
ATOM 1650 O O . LYS A 1 203 ? 18.661 6.629 -12.848 1.00 92.56 203 LYS A O 1
ATOM 1655 N N . SER A 1 204 ? 18.686 4.433 -12.353 1.00 90.81 204 SER A N 1
ATOM 1656 C CA . SER A 1 204 ? 19.535 4.041 -13.491 1.00 90.81 204 SER A CA 1
ATOM 1657 C C . SER A 1 204 ? 18.893 4.392 -14.838 1.00 90.81 204 SER A C 1
ATOM 1659 O O . SER A 1 204 ? 19.547 4.966 -15.710 1.00 90.81 204 SER A O 1
ATOM 1661 N N . LEU A 1 205 ? 17.598 4.101 -15.004 1.00 90.38 205 LEU A N 1
ATOM 1662 C CA . LEU A 1 205 ? 16.850 4.435 -16.216 1.00 90.38 205 LEU A CA 1
ATOM 1663 C C . LEU A 1 205 ? 16.805 5.949 -16.465 1.00 90.38 205 LEU A C 1
ATOM 1665 O O . LEU A 1 205 ? 17.052 6.395 -17.585 1.00 90.38 205 LEU A O 1
ATOM 1669 N N . MET A 1 206 ? 16.524 6.748 -15.436 1.00 91.06 206 MET A N 1
ATOM 1670 C CA . MET A 1 206 ? 16.505 8.207 -15.555 1.00 91.06 206 MET A CA 1
ATOM 1671 C C . MET A 1 206 ? 17.887 8.761 -15.908 1.00 91.06 206 MET A C 1
ATOM 1673 O O . MET A 1 206 ? 17.996 9.585 -16.815 1.00 91.06 206 MET A O 1
ATOM 1677 N N . GLY A 1 207 ? 18.952 8.251 -15.281 1.00 91.88 207 GLY A N 1
ATOM 1678 C CA . GLY A 1 207 ? 20.328 8.617 -15.625 1.00 91.88 207 GLY A CA 1
ATOM 1679 C C . GLY A 1 207 ? 20.683 8.293 -17.081 1.00 91.88 207 GLY A C 1
ATOM 1680 O O . GLY A 1 207 ? 21.309 9.102 -17.769 1.00 91.88 207 GLY A O 1
ATOM 1681 N N . TYR A 1 208 ? 20.224 7.147 -17.589 1.00 89.50 208 TYR A N 1
ATOM 1682 C CA . TYR A 1 208 ? 20.368 6.780 -18.997 1.00 89.50 208 TYR A CA 1
ATOM 1683 C C . TYR A 1 208 ? 19.645 7.758 -19.934 1.00 89.50 208 TYR A C 1
ATOM 1685 O O . TYR A 1 208 ? 20.239 8.240 -20.905 1.00 89.50 208 TYR A O 1
ATOM 1693 N N . LEU A 1 209 ? 18.385 8.090 -19.637 1.00 90.12 209 LEU A N 1
ATOM 1694 C CA . LEU A 1 209 ? 17.601 9.034 -20.439 1.00 90.12 209 LEU A CA 1
ATOM 1695 C C . LEU A 1 209 ? 18.218 10.432 -20.441 1.00 90.12 209 LEU A C 1
ATOM 1697 O O . LEU A 1 209 ? 18.305 11.063 -21.497 1.00 90.12 209 LEU A O 1
ATOM 1701 N N . ASP A 1 210 ? 18.709 10.895 -19.296 1.00 91.69 210 ASP A N 1
ATOM 1702 C CA . ASP A 1 210 ? 19.379 12.186 -19.188 1.00 91.69 210 ASP A CA 1
ATOM 1703 C C . ASP A 1 210 ? 20.693 12.222 -19.966 1.00 91.69 210 ASP A C 1
ATOM 1705 O O . ASP A 1 210 ? 20.990 13.224 -20.619 1.00 91.69 210 ASP A O 1
ATOM 1709 N N . ASN A 1 211 ? 21.455 11.127 -19.993 1.00 91.12 211 ASN A N 1
ATOM 1710 C CA . ASN A 1 211 ? 22.637 11.044 -20.844 1.00 91.12 211 ASN A CA 1
ATOM 1711 C C . ASN A 1 211 ? 22.268 11.161 -22.335 1.00 91.12 211 ASN A C 1
ATOM 1713 O O . ASN A 1 211 ? 22.873 11.945 -23.067 1.00 91.12 211 ASN A O 1
ATOM 1717 N N . LYS A 1 212 ? 21.215 10.465 -22.790 1.00 89.19 212 LYS A N 1
ATOM 1718 C CA . LYS A 1 212 ? 20.732 10.597 -24.178 1.00 89.19 212 LYS A CA 1
ATOM 1719 C C . LYS A 1 212 ? 20.239 12.019 -24.479 1.00 89.19 212 LYS A C 1
ATOM 1721 O O . LYS A 1 212 ? 20.491 12.528 -25.571 1.00 89.19 212 LYS A O 1
ATOM 1726 N N . ARG A 1 213 ? 19.604 12.696 -23.515 1.00 93.19 213 ARG A N 1
ATOM 1727 C CA . ARG A 1 213 ? 19.200 14.110 -23.635 1.00 93.19 213 ARG A CA 1
ATOM 1728 C C . ARG A 1 213 ? 20.383 15.069 -23.720 1.00 93.19 213 ARG A C 1
ATOM 1730 O O . ARG A 1 213 ? 20.313 16.034 -24.474 1.00 93.19 213 ARG A O 1
ATOM 1737 N N . ARG A 1 214 ? 21.475 14.805 -23.002 1.00 91.50 214 ARG A N 1
ATOM 1738 C CA . ARG A 1 214 ? 22.704 15.611 -23.088 1.00 91.50 214 ARG A CA 1
ATOM 1739 C C . ARG A 1 214 ? 23.352 15.517 -24.464 1.00 91.50 214 ARG A C 1
ATOM 1741 O O . ARG A 1 214 ? 23.778 16.534 -25.000 1.00 91.50 214 ARG A O 1
ATOM 1748 N N . VAL A 1 215 ? 23.385 14.317 -25.044 1.00 91.19 215 VAL A N 1
ATOM 1749 C CA . VAL A 1 215 ? 23.920 14.097 -26.398 1.00 91.19 215 VAL A CA 1
ATOM 1750 C C . VAL A 1 215 ? 23.044 14.777 -27.455 1.00 91.19 215 VAL A C 1
ATOM 1752 O O . VAL A 1 215 ? 23.566 15.333 -28.419 1.00 91.19 215 VAL A O 1
ATOM 1755 N N . PHE A 1 216 ? 21.719 14.782 -27.272 1.00 87.94 216 PHE A N 1
ATOM 1756 C CA . PHE A 1 216 ? 20.791 15.449 -28.183 1.00 87.94 216 PHE A CA 1
ATOM 1757 C C . PHE A 1 216 ? 19.774 16.329 -27.434 1.00 87.94 216 PHE A C 1
ATOM 1759 O O . PHE A 1 216 ? 18.685 15.861 -27.080 1.00 87.94 216 PHE A O 1
ATOM 1766 N N . PRO A 1 217 ? 20.070 17.636 -27.257 1.00 88.44 217 PRO A N 1
ATOM 1767 C CA . PRO A 1 217 ? 19.261 18.541 -26.434 1.00 88.44 217 PRO A CA 1
ATOM 1768 C C . PRO A 1 217 ? 17.792 18.693 -26.856 1.00 88.44 217 PRO A C 1
ATOM 1770 O O . PRO A 1 217 ? 16.956 19.121 -26.066 1.00 88.44 217 PRO A O 1
ATOM 1773 N N . ARG A 1 218 ? 17.406 18.317 -28.082 1.00 86.00 218 ARG A N 1
ATOM 1774 C CA . ARG A 1 218 ? 15.983 18.359 -28.467 1.00 86.00 218 ARG A CA 1
ATOM 1775 C C . ARG A 1 218 ? 15.141 17.309 -27.737 1.00 86.00 218 ARG A C 1
ATOM 1777 O O . ARG A 1 218 ? 13.928 17.473 -27.638 1.00 86.00 218 ARG A O 1
ATOM 1784 N N . PHE A 1 219 ? 15.757 16.270 -27.170 1.00 88.75 219 PHE A N 1
ATOM 1785 C CA . PHE A 1 219 ? 15.045 15.287 -26.355 1.00 88.75 219 PHE A CA 1
ATOM 1786 C C . PHE A 1 219 ? 14.520 15.844 -25.020 1.00 88.75 219 PHE A C 1
ATOM 1788 O O . PHE A 1 219 ? 13.700 15.190 -24.376 1.00 88.75 219 PHE A O 1
ATOM 1795 N N . TYR A 1 220 ? 14.910 17.059 -24.614 1.00 86.62 220 TYR A N 1
ATOM 1796 C CA . TYR A 1 220 ? 14.280 17.746 -23.479 1.00 86.62 220 TYR A CA 1
ATOM 1797 C C . TYR A 1 220 ? 12.823 18.161 -23.760 1.00 86.62 220 TYR A C 1
ATOM 1799 O O . TYR A 1 220 ? 12.054 18.351 -22.822 1.00 86.62 220 TYR A O 1
ATOM 1807 N N . PHE A 1 221 ? 12.411 18.259 -25.031 1.00 86.94 221 PHE A N 1
ATOM 1808 C CA . PHE A 1 221 ? 11.041 18.637 -25.410 1.00 86.94 221 PHE A CA 1
ATOM 1809 C C . PHE A 1 221 ? 10.060 17.455 -25.459 1.00 86.94 221 PHE A C 1
ATOM 1811 O O . PHE A 1 221 ? 8.863 17.656 -25.671 1.00 86.94 221 PHE A O 1
ATOM 1818 N N . VAL A 1 222 ? 10.537 16.224 -25.246 1.00 87.00 222 VAL A N 1
ATOM 1819 C CA . VAL A 1 222 ? 9.710 15.010 -25.238 1.00 87.00 222 VAL A CA 1
ATOM 1820 C C . VAL A 1 222 ? 9.663 14.372 -23.850 1.00 87.00 222 VAL A C 1
ATOM 1822 O O . VAL A 1 222 ? 10.648 14.342 -23.112 1.00 87.00 222 VAL A O 1
ATOM 1825 N N . SER A 1 223 ? 8.495 13.832 -23.494 1.00 87.06 223 SER A N 1
ATOM 1826 C CA . SER A 1 223 ? 8.302 13.071 -22.254 1.00 87.06 223 SER A CA 1
ATOM 1827 C C . SER A 1 223 ? 9.030 11.726 -22.296 1.00 87.06 223 SER A C 1
ATOM 1829 O O . SER A 1 223 ? 9.151 11.147 -23.376 1.00 87.06 223 SER A O 1
ATOM 1831 N N . ASP A 1 224 ? 9.396 11.177 -21.137 1.00 86.31 224 ASP A N 1
ATOM 1832 C CA . ASP A 1 224 ? 10.159 9.921 -21.021 1.00 86.31 224 ASP A CA 1
ATOM 1833 C C . ASP A 1 224 ? 9.571 8.745 -21.825 1.00 86.31 224 ASP A C 1
ATOM 1835 O O . ASP A 1 224 ? 10.332 8.110 -22.554 1.00 86.31 224 ASP A O 1
ATOM 1839 N N . PRO A 1 225 ? 8.242 8.493 -21.847 1.00 82.00 225 PRO A N 1
ATOM 1840 C CA . PRO A 1 225 ? 7.685 7.405 -22.656 1.00 82.00 225 PRO A CA 1
ATOM 1841 C C . PRO A 1 225 ? 7.860 7.610 -24.167 1.00 82.00 225 PRO A C 1
ATOM 1843 O O . PRO A 1 225 ? 8.041 6.650 -24.909 1.00 82.00 225 PRO A O 1
ATOM 1846 N N . ILE A 1 226 ? 7.822 8.864 -24.634 1.00 82.25 226 ILE A N 1
ATOM 1847 C CA . ILE A 1 226 ? 8.044 9.209 -26.048 1.00 82.25 226 ILE A CA 1
ATOM 1848 C C . ILE A 1 226 ? 9.527 9.074 -26.379 1.00 82.25 226 ILE A C 1
ATOM 1850 O O . ILE A 1 226 ? 9.874 8.526 -27.421 1.00 82.25 226 ILE A O 1
ATOM 1854 N N . LEU A 1 227 ? 10.398 9.548 -25.486 1.00 86.25 227 LEU A N 1
ATOM 1855 C CA . LEU A 1 227 ? 11.838 9.407 -25.645 1.00 86.25 227 LEU A CA 1
ATOM 1856 C C . LEU A 1 227 ? 12.227 7.930 -25.735 1.00 86.25 227 LEU A C 1
ATOM 1858 O O . LEU A 1 227 ? 12.908 7.533 -26.674 1.00 86.25 227 LEU A O 1
ATOM 1862 N N . LEU A 1 228 ? 11.721 7.106 -24.819 1.00 83.56 228 LEU A N 1
ATOM 1863 C CA . LEU A 1 228 ? 11.911 5.664 -24.862 1.00 83.56 228 LEU A CA 1
ATOM 1864 C C . LEU A 1 228 ? 11.357 5.062 -26.151 1.00 83.56 228 LEU A C 1
ATOM 1866 O O . LEU A 1 228 ? 12.059 4.273 -26.772 1.00 83.56 228 LEU A O 1
ATOM 1870 N N . ALA A 1 229 ? 10.165 5.456 -26.608 1.00 80.00 229 ALA A N 1
ATOM 1871 C CA . ALA A 1 229 ? 9.602 4.964 -27.868 1.00 80.00 229 ALA A CA 1
ATOM 1872 C C . ALA A 1 229 ? 10.500 5.266 -29.083 1.00 80.00 229 ALA A C 1
ATOM 1874 O O . ALA A 1 229 ? 10.706 4.379 -29.910 1.00 80.00 229 ALA A O 1
ATOM 1875 N N . ILE A 1 230 ? 11.085 6.468 -29.152 1.00 82.00 230 ILE A N 1
ATOM 1876 C CA . ILE A 1 230 ? 12.048 6.852 -30.199 1.00 82.00 230 ILE A CA 1
ATOM 1877 C C . ILE A 1 230 ? 13.331 6.017 -30.086 1.00 82.00 230 ILE A C 1
ATOM 1879 O O . ILE A 1 230 ? 13.800 5.461 -31.077 1.00 82.00 230 ILE A O 1
ATOM 1883 N N . LEU A 1 231 ? 13.885 5.890 -28.876 1.00 81.38 231 LEU A N 1
ATOM 1884 C CA . LEU A 1 231 ? 15.108 5.117 -28.620 1.00 81.38 231 LEU A CA 1
ATOM 1885 C C . LEU A 1 231 ? 14.924 3.619 -28.878 1.00 81.38 231 LEU A C 1
ATOM 1887 O O . LEU A 1 231 ? 15.894 2.913 -29.125 1.00 81.38 231 LEU A O 1
ATOM 1891 N N . SER A 1 232 ? 13.684 3.136 -28.837 1.00 76.00 232 SER A N 1
ATOM 1892 C CA . SER A 1 232 ? 13.365 1.721 -28.992 1.00 76.00 232 SER A CA 1
ATOM 1893 C C . SER A 1 232 ? 13.412 1.220 -30.426 1.00 76.00 232 SER A C 1
ATOM 1895 O O . SER A 1 232 ? 13.503 0.018 -30.651 1.00 76.00 232 SER A O 1
ATOM 1897 N N . ARG A 1 233 ? 13.289 2.112 -31.407 1.00 73.88 233 ARG A N 1
ATOM 1898 C CA . ARG A 1 233 ? 13.320 1.763 -32.830 1.00 73.88 233 ARG A CA 1
ATOM 1899 C C . ARG A 1 233 ? 14.088 2.836 -33.603 1.00 73.88 233 ARG A C 1
ATOM 1901 O O . ARG A 1 233 ? 13.499 3.560 -34.399 1.00 73.88 233 ARG A O 1
ATOM 1908 N N . PRO A 1 234 ? 15.410 2.952 -33.383 1.00 68.31 234 PRO A N 1
ATOM 1909 C CA . PRO A 1 234 ? 16.198 4.030 -33.976 1.00 68.31 234 PRO A CA 1
ATOM 1910 C C . PRO A 1 234 ? 16.306 3.915 -35.503 1.00 68.31 234 PRO A C 1
ATOM 1912 O O . PRO A 1 234 ? 16.543 4.912 -36.176 1.00 68.31 234 PRO A O 1
ATOM 1915 N N . THR A 1 235 ? 16.134 2.709 -36.051 1.00 70.69 235 THR A N 1
ATOM 1916 C CA . THR A 1 235 ? 16.272 2.417 -37.483 1.00 70.69 235 THR A CA 1
ATOM 1917 C C . THR A 1 235 ? 14.959 2.506 -38.261 1.00 70.69 235 THR A C 1
ATOM 1919 O O . THR A 1 235 ? 14.992 2.583 -39.484 1.00 70.69 235 THR A O 1
ATOM 1922 N N . ASP A 1 236 ? 13.808 2.488 -37.584 1.00 77.12 236 ASP A N 1
ATOM 1923 C CA . ASP A 1 236 ? 12.491 2.514 -38.225 1.00 77.12 236 ASP A CA 1
ATOM 1924 C C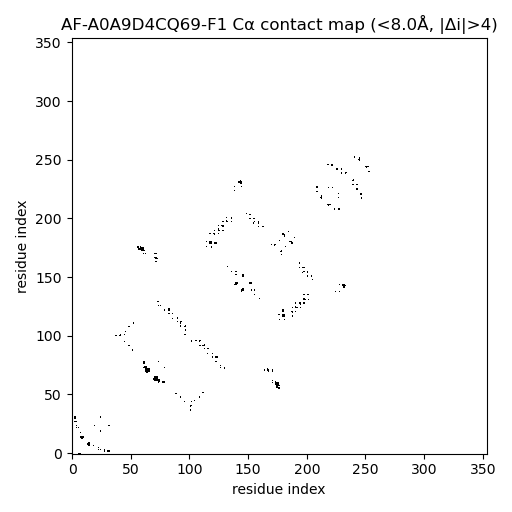 . ASP A 1 236 ? 11.954 3.948 -38.253 1.00 77.12 236 ASP A C 1
ATOM 1926 O O . ASP A 1 236 ? 11.354 4.445 -37.293 1.00 77.12 236 ASP A O 1
ATOM 1930 N N . LEU A 1 237 ? 12.195 4.623 -39.373 1.00 74.00 237 LEU A N 1
ATOM 1931 C CA . LEU A 1 237 ? 11.870 6.033 -39.549 1.00 74.00 237 LEU A CA 1
ATOM 1932 C C . LEU A 1 237 ? 10.352 6.300 -39.537 1.00 74.00 237 LEU A C 1
ATOM 1934 O O . LEU A 1 237 ? 9.932 7.366 -39.082 1.00 74.00 237 LEU A O 1
ATOM 1938 N N . GLU A 1 238 ? 9.524 5.322 -39.920 1.00 76.44 238 GLU A N 1
ATOM 1939 C CA . GLU A 1 238 ? 8.059 5.409 -39.821 1.00 76.44 238 GLU A CA 1
ATOM 1940 C C . GLU A 1 238 ? 7.583 5.410 -38.361 1.00 76.44 238 GLU A C 1
ATOM 1942 O O . GLU A 1 238 ? 6.649 6.132 -38.005 1.00 76.44 238 GLU A O 1
ATOM 1947 N N . SER A 1 239 ? 8.270 4.686 -37.471 1.00 72.00 239 SER A N 1
ATOM 1948 C CA . SER A 1 239 ? 7.958 4.717 -36.036 1.00 72.00 239 SER A CA 1
ATOM 1949 C C . SER A 1 239 ? 8.350 6.031 -35.351 1.00 72.00 239 SER A C 1
ATOM 1951 O O . SER A 1 239 ? 7.704 6.444 -34.386 1.00 72.00 239 SER A O 1
ATOM 1953 N N . VAL A 1 240 ? 9.374 6.719 -35.865 1.00 77.44 240 VAL A N 1
ATOM 1954 C CA . VAL A 1 240 ? 9.867 7.998 -35.325 1.00 77.44 240 VAL A CA 1
ATOM 1955 C C . VAL A 1 240 ? 9.067 9.185 -35.873 1.00 77.44 240 VAL A C 1
ATOM 1957 O O . VAL A 1 240 ? 8.857 10.174 -35.165 1.00 77.44 240 VAL A O 1
ATOM 1960 N N . LYS A 1 241 ? 8.549 9.078 -37.100 1.00 77.88 241 LYS A N 1
ATOM 1961 C CA . LYS A 1 241 ? 7.728 10.087 -37.787 1.00 77.88 241 LYS A CA 1
ATOM 1962 C C . LYS A 1 241 ? 6.625 10.743 -36.936 1.00 77.88 241 LYS A C 1
ATOM 1964 O O . LYS A 1 241 ? 6.580 11.978 -36.912 1.00 77.88 241 LYS A O 1
ATOM 1969 N N . PRO A 1 242 ? 5.766 10.016 -36.187 1.00 79.00 242 PRO A N 1
ATOM 1970 C CA . PRO A 1 242 ? 4.747 10.646 -35.339 1.00 79.00 242 PRO A CA 1
ATOM 1971 C C . PRO A 1 242 ? 5.341 11.502 -34.212 1.00 79.00 242 PRO A C 1
ATOM 1973 O O . PRO A 1 242 ? 4.699 12.449 -33.755 1.00 79.00 242 PRO A O 1
ATOM 1976 N N . HIS A 1 243 ? 6.568 11.205 -33.782 1.00 80.81 243 HIS A N 1
ATOM 1977 C CA . HIS A 1 243 ? 7.264 11.914 -32.713 1.00 80.81 243 HIS A CA 1
ATOM 1978 C C . HIS A 1 243 ? 8.098 13.104 -33.218 1.00 80.81 243 HIS A C 1
ATOM 1980 O O . HIS A 1 243 ? 8.386 14.014 -32.438 1.00 80.81 243 HIS A O 1
ATOM 1986 N N . LEU A 1 244 ? 8.420 13.169 -34.519 1.00 77.69 244 LEU A N 1
ATOM 1987 C CA . LEU A 1 244 ? 9.166 14.286 -35.122 1.00 77.69 244 LEU A CA 1
ATOM 1988 C C . LEU A 1 244 ? 8.450 15.632 -34.959 1.00 77.69 244 LEU A C 1
ATOM 1990 O O . LEU A 1 244 ? 9.100 16.632 -34.665 1.00 77.69 244 LEU A O 1
ATOM 1994 N N . LYS A 1 245 ? 7.115 15.648 -35.042 1.00 77.94 245 LYS A N 1
ATOM 1995 C CA . LYS A 1 245 ? 6.291 16.843 -34.771 1.00 77.94 245 LYS A CA 1
ATOM 1996 C C . LYS A 1 245 ? 6.528 17.421 -33.374 1.00 77.94 245 LYS A C 1
ATOM 1998 O O . LYS A 1 245 ? 6.427 18.625 -33.173 1.00 77.94 245 LYS A O 1
ATOM 2003 N N . SER A 1 246 ? 6.813 16.560 -32.397 1.00 76.50 246 SER A N 1
ATOM 2004 C CA . SER A 1 246 ? 7.088 16.966 -31.015 1.00 76.50 246 SER A CA 1
ATOM 2005 C C . SER A 1 246 ? 8.532 17.427 -30.810 1.00 76.50 246 SER A C 1
ATOM 2007 O O . SER A 1 246 ? 8.799 18.156 -29.862 1.00 76.50 246 SER A O 1
ATOM 2009 N N . LEU A 1 247 ? 9.453 17.036 -31.694 1.00 79.88 247 LEU A N 1
ATOM 2010 C CA . LEU A 1 247 ? 10.867 17.428 -31.653 1.00 79.88 247 LEU A CA 1
ATOM 2011 C C . LEU A 1 247 ? 11.167 18.697 -32.469 1.00 79.88 247 LEU A C 1
ATOM 2013 O O . LEU A 1 247 ? 12.148 19.394 -32.197 1.00 79.88 247 LEU A O 1
ATOM 2017 N N . PHE A 1 248 ? 10.348 18.994 -33.481 1.00 79.75 248 PHE A N 1
ATOM 2018 C CA . PHE A 1 248 ? 10.559 20.090 -34.423 1.00 79.75 248 PHE A CA 1
ATOM 2019 C C . PHE A 1 248 ? 9.269 20.889 -34.627 1.00 79.75 248 PHE A C 1
ATOM 2021 O O . PHE A 1 248 ? 8.345 20.439 -35.298 1.00 79.75 248 PHE A O 1
ATOM 2028 N N . ALA A 1 249 ? 9.239 22.122 -34.112 1.00 72.62 249 ALA A N 1
ATOM 2029 C CA . ALA A 1 249 ? 8.070 23.003 -34.185 1.00 72.62 249 ALA A CA 1
ATOM 2030 C C . ALA A 1 249 ? 7.627 23.361 -35.622 1.00 72.62 249 ALA A C 1
ATOM 2032 O O . ALA A 1 249 ? 6.477 23.736 -35.824 1.00 72.62 249 ALA A O 1
ATOM 2033 N N . CYS A 1 250 ? 8.515 23.225 -36.614 1.00 75.25 250 CYS A N 1
ATOM 2034 C CA . CYS A 1 250 ? 8.256 23.596 -38.011 1.00 75.25 250 CYS A CA 1
ATOM 2035 C C . CYS A 1 250 ? 8.177 22.396 -38.973 1.00 75.25 250 CYS A C 1
ATOM 2037 O O . CYS A 1 250 ? 8.198 22.596 -40.184 1.00 75.25 250 CYS A O 1
ATOM 2039 N N . ILE A 1 251 ? 8.117 21.155 -38.470 1.00 74.56 251 ILE A N 1
ATOM 2040 C CA . ILE A 1 251 ? 8.002 19.954 -39.312 1.00 74.56 251 ILE A CA 1
ATOM 2041 C C . ILE A 1 251 ? 6.637 19.313 -39.071 1.00 74.56 251 ILE A C 1
ATOM 2043 O O . ILE A 1 251 ? 6.382 18.718 -38.025 1.00 74.56 251 ILE A O 1
ATOM 2047 N N . HIS A 1 252 ? 5.752 19.444 -40.059 1.00 69.50 252 HIS A N 1
ATOM 2048 C CA . HIS A 1 252 ? 4.414 18.857 -40.012 1.00 69.50 252 HIS A CA 1
ATOM 2049 C C . HIS A 1 252 ? 4.343 17.457 -40.609 1.00 69.50 252 HIS A C 1
ATOM 2051 O O . HIS A 1 252 ? 3.532 16.661 -40.150 1.00 69.50 252 HIS A O 1
ATOM 2057 N N . ASP A 1 253 ? 5.147 17.135 -41.613 1.00 71.94 253 ASP A N 1
ATOM 2058 C CA . ASP A 1 253 ? 5.194 15.787 -42.167 1.00 71.94 253 ASP A CA 1
ATOM 2059 C C . ASP A 1 253 ? 6.523 15.561 -42.883 1.00 71.94 253 ASP A C 1
ATOM 2061 O O . ASP A 1 253 ? 7.142 16.510 -43.366 1.00 71.94 253 ASP A O 1
ATOM 2065 N N . VAL A 1 254 ? 6.954 14.306 -42.935 1.00 74.56 254 VAL A N 1
ATOM 2066 C CA . VAL A 1 254 ? 8.153 13.879 -43.658 1.00 74.56 254 VAL A CA 1
ATOM 2067 C C . VAL A 1 254 ? 7.738 12.740 -44.580 1.00 74.56 254 VAL A C 1
ATOM 2069 O O . VAL A 1 254 ? 7.210 11.723 -44.126 1.00 74.56 254 VAL A O 1
ATOM 2072 N N . LYS A 1 255 ? 7.940 12.920 -45.887 1.00 78.38 255 LYS A N 1
ATOM 2073 C CA . LYS A 1 255 ? 7.759 11.849 -46.871 1.00 78.38 255 LYS A CA 1
ATOM 2074 C C . LYS A 1 255 ? 9.080 11.107 -47.021 1.00 78.38 255 LYS A C 1
ATOM 2076 O O . LYS A 1 255 ? 10.110 11.745 -47.216 1.00 78.38 255 LYS A O 1
ATOM 2081 N N . LEU A 1 256 ? 9.030 9.786 -46.892 1.00 75.19 256 LEU A N 1
ATOM 2082 C CA . LEU A 1 256 ? 10.167 8.919 -47.169 1.00 75.19 256 LEU A CA 1
ATOM 2083 C C . LEU A 1 256 ? 10.113 8.533 -48.642 1.00 75.19 256 LEU A C 1
ATOM 2085 O O . LEU A 1 256 ? 9.063 8.121 -49.131 1.00 75.19 256 LEU A O 1
ATOM 2089 N N . GLU A 1 257 ? 11.226 8.713 -49.340 1.00 77.44 257 GLU A N 1
ATOM 2090 C CA . GLU A 1 257 ? 11.384 8.302 -50.729 1.00 77.44 257 GLU A CA 1
ATOM 2091 C C . GLU A 1 257 ? 12.328 7.094 -50.739 1.00 77.44 257 GLU A C 1
ATOM 2093 O O . GLU A 1 257 ? 13.473 7.188 -50.294 1.00 77.44 257 GLU A O 1
ATOM 2098 N N . GLU A 1 258 ? 11.828 5.926 -51.151 1.00 64.94 258 GLU A N 1
ATOM 2099 C CA . GLU A 1 258 ? 12.643 4.714 -51.256 1.00 64.94 258 GLU A CA 1
ATOM 2100 C C . GLU A 1 258 ? 13.513 4.792 -52.511 1.00 64.94 258 GLU A C 1
ATOM 2102 O O . GLU A 1 258 ? 13.080 4.463 -53.619 1.00 64.94 258 GLU A O 1
ATOM 2107 N N . THR A 1 259 ? 14.770 5.194 -52.348 1.00 56.09 259 THR A N 1
ATOM 2108 C CA . THR A 1 259 ? 15.757 5.051 -53.417 1.00 56.09 259 THR A CA 1
ATOM 2109 C C . THR A 1 259 ? 16.105 3.571 -53.561 1.00 56.09 259 THR A C 1
ATOM 2111 O O . THR A 1 259 ? 16.908 3.031 -52.801 1.00 56.09 259 THR A O 1
ATOM 2114 N N . ARG A 1 260 ? 15.506 2.889 -54.544 1.00 45.31 260 ARG A N 1
ATOM 2115 C CA . ARG A 1 260 ? 15.984 1.572 -54.985 1.00 45.31 260 ARG A CA 1
ATOM 2116 C C . ARG A 1 260 ? 17.382 1.757 -55.570 1.00 45.31 260 ARG A C 1
ATOM 2118 O O . ARG A 1 260 ? 17.522 2.258 -56.682 1.00 45.31 260 ARG A O 1
ATOM 2125 N N . SER A 1 261 ? 18.415 1.357 -54.838 1.00 47.12 261 SER A N 1
ATOM 2126 C CA . SER A 1 261 ? 19.756 1.209 -55.401 1.00 47.12 261 SER A CA 1
ATOM 2127 C C . SER A 1 261 ? 19.755 0.017 -56.365 1.00 47.12 261 SER A C 1
ATOM 2129 O O . SER A 1 261 ? 19.941 -1.126 -55.947 1.00 47.12 261 SER A O 1
ATOM 2131 N N . GLY A 1 262 ? 19.477 0.272 -57.645 1.00 43.50 262 GLY A N 1
ATOM 2132 C CA . GLY A 1 262 ? 19.796 -0.661 -58.727 1.00 43.50 262 GLY A CA 1
ATOM 2133 C C . GLY A 1 262 ? 21.317 -0.771 -58.924 1.00 43.50 262 GLY A C 1
ATOM 2134 O O . GLY A 1 262 ? 22.048 0.105 -58.451 1.00 43.50 262 GLY A O 1
ATOM 2135 N N . PRO A 1 263 ? 21.816 -1.833 -59.585 1.00 40.53 263 PRO A N 1
ATOM 2136 C CA . PRO A 1 263 ? 23.239 -1.980 -59.865 1.00 40.53 263 PRO A CA 1
ATOM 2137 C C . PRO A 1 263 ? 23.719 -0.794 -60.702 1.00 40.53 263 PRO A C 1
ATOM 2139 O O . PRO A 1 263 ? 23.073 -0.409 -61.674 1.00 40.53 263 PRO A O 1
ATOM 2142 N N . MET A 1 264 ? 24.839 -0.207 -60.297 1.00 41.06 264 MET A N 1
ATOM 2143 C CA . MET A 1 264 ? 25.488 0.894 -60.997 1.00 41.06 264 MET A CA 1
ATOM 2144 C C . MET A 1 264 ? 26.072 0.354 -62.316 1.00 41.06 264 MET A C 1
ATOM 2146 O O . MET A 1 264 ? 27.113 -0.299 -62.296 1.00 41.06 264 MET A O 1
ATOM 2150 N N . GLU A 1 265 ? 25.403 0.584 -63.448 1.00 35.75 265 GLU A N 1
ATOM 2151 C CA . GLU A 1 265 ? 26.041 0.487 -64.767 1.00 35.75 265 GLU A CA 1
ATOM 2152 C C . GLU A 1 265 ? 26.720 1.827 -65.096 1.00 35.75 265 GLU A C 1
ATOM 2154 O O . GLU A 1 265 ? 26.108 2.883 -64.899 1.00 35.75 265 GLU A O 1
ATOM 2159 N N . PRO A 1 266 ? 27.979 1.825 -65.567 1.00 44.91 266 PRO A N 1
ATOM 2160 C CA . PRO A 1 266 ? 28.639 3.031 -66.028 1.00 44.91 266 PRO A CA 1
ATOM 2161 C C . PRO A 1 266 ? 28.359 3.211 -67.521 1.00 44.91 266 PRO A C 1
ATOM 2163 O O . PRO A 1 266 ? 28.839 2.420 -68.327 1.00 44.91 266 PRO A O 1
ATOM 2166 N N . THR A 1 267 ? 27.643 4.266 -67.907 1.00 33.44 267 THR A N 1
ATOM 2167 C CA . THR A 1 267 ? 27.691 4.745 -69.296 1.00 33.44 267 THR A CA 1
ATOM 2168 C C . THR A 1 267 ? 27.581 6.254 -69.395 1.00 33.44 267 THR A C 1
ATOM 2170 O O . THR A 1 267 ? 26.847 6.911 -68.655 1.00 33.44 267 THR A O 1
ATOM 2173 N N . ASP A 1 268 ? 28.374 6.737 -70.339 1.00 30.84 268 ASP A N 1
ATOM 2174 C CA . ASP A 1 268 ? 28.705 8.103 -70.679 1.00 30.84 268 ASP A CA 1
ATOM 2175 C C . ASP A 1 268 ? 27.532 8.936 -71.233 1.00 30.84 268 ASP A C 1
ATOM 2177 O O . ASP A 1 268 ? 26.654 8.448 -71.935 1.00 30.84 268 ASP A O 1
ATOM 2181 N N . GLU A 1 269 ? 27.634 10.234 -70.946 1.00 30.42 269 GLU A N 1
ATOM 2182 C CA . GLU A 1 269 ? 27.368 11.375 -71.832 1.00 30.42 269 GLU A CA 1
ATOM 2183 C C . GLU A 1 269 ? 25.943 11.812 -72.301 1.00 30.42 269 GLU A C 1
ATOM 2185 O O . GLU A 1 269 ? 25.196 11.125 -72.985 1.00 30.42 269 GLU A O 1
ATOM 2190 N N . VAL A 1 270 ? 25.708 13.106 -71.997 1.00 36.53 270 VAL A N 1
ATOM 2191 C CA . VAL A 1 270 ? 24.935 14.214 -72.625 1.00 36.53 270 VAL A CA 1
ATOM 2192 C C . VAL A 1 270 ? 23.400 14.196 -72.786 1.00 36.53 270 VAL A C 1
ATOM 2194 O O . VAL A 1 270 ? 22.830 13.476 -73.596 1.00 36.53 270 VAL A O 1
ATOM 2197 N N . GLY A 1 271 ? 22.757 15.202 -72.161 1.00 25.11 271 GLY A N 1
ATOM 2198 C CA . GLY A 1 271 ? 21.457 15.767 -72.570 1.00 25.11 271 GLY A CA 1
ATOM 2199 C C . GLY A 1 271 ? 20.669 16.464 -71.442 1.00 25.11 271 GLY A C 1
ATOM 2200 O O . GLY A 1 271 ? 20.110 15.801 -70.579 1.00 25.11 271 GLY A O 1
ATOM 2201 N N . PHE A 1 272 ? 20.595 17.804 -71.446 1.00 29.30 272 PHE A N 1
ATOM 2202 C CA . PHE A 1 272 ? 19.629 18.615 -70.656 1.00 29.30 272 PHE A CA 1
ATOM 2203 C C . PHE A 1 272 ? 18.163 18.316 -71.081 1.00 29.30 272 PHE A C 1
ATOM 2205 O O . PHE A 1 272 ? 18.003 17.790 -72.182 1.00 29.30 272 PHE A O 1
ATOM 2212 N N . PRO A 1 273 ? 17.079 18.746 -70.375 1.00 40.34 273 PRO A N 1
ATOM 2213 C CA . PRO A 1 273 ? 16.967 19.526 -69.127 1.00 40.34 273 PRO A CA 1
ATOM 2214 C C . PRO A 1 273 ? 15.959 18.944 -68.092 1.00 40.34 273 PRO A C 1
ATOM 2216 O O . PRO A 1 273 ? 15.038 18.211 -68.435 1.00 40.34 273 PRO A O 1
ATOM 2219 N N . GLY A 1 274 ? 16.031 19.354 -66.820 1.00 26.75 274 GLY A N 1
ATOM 2220 C CA . GLY A 1 274 ? 14.942 19.077 -65.870 1.00 26.75 274 GLY A CA 1
ATOM 2221 C C . GLY A 1 274 ? 15.336 19.248 -64.410 1.00 26.75 274 GLY A C 1
ATOM 2222 O O . GLY A 1 274 ? 16.134 18.497 -63.870 1.00 26.75 274 GLY A O 1
ATOM 2223 N N . SER A 1 275 ? 14.779 20.268 -63.771 1.00 36.56 275 SER A N 1
ATOM 2224 C CA . SER A 1 275 ? 14.995 20.662 -62.380 1.00 36.56 275 SER A CA 1
ATOM 2225 C C . SER A 1 275 ? 14.738 19.544 -61.357 1.00 36.56 275 SER A C 1
ATOM 2227 O O . SER A 1 275 ? 13.589 19.204 -61.087 1.00 36.56 275 SER A O 1
ATOM 2229 N N . SER A 1 276 ? 15.799 19.089 -60.689 1.00 28.00 276 SER A N 1
ATOM 2230 C CA . SER A 1 276 ? 15.746 18.446 -59.373 1.00 28.00 276 SER A CA 1
ATOM 2231 C C . SER A 1 276 ? 16.603 19.254 -58.395 1.00 28.00 276 SER A C 1
ATOM 2233 O O . SER A 1 276 ? 17.833 19.170 -58.396 1.00 28.00 276 SER A O 1
ATOM 2235 N N . THR A 1 277 ? 15.975 20.082 -57.561 1.00 31.66 277 THR A N 1
ATOM 2236 C CA . THR A 1 277 ? 16.657 20.712 -56.423 1.00 31.66 277 THR A CA 1
ATOM 2237 C C . THR A 1 277 ? 16.925 19.659 -55.357 1.00 31.66 277 THR A C 1
ATOM 2239 O O . THR A 1 277 ? 16.074 19.374 -54.519 1.00 31.66 277 THR A O 1
ATOM 2242 N N . GLY A 1 278 ? 18.131 19.094 -55.397 1.00 28.88 278 GLY A N 1
ATOM 2243 C CA . GLY A 1 278 ? 18.749 18.458 -54.243 1.00 28.88 278 GLY A CA 1
ATOM 2244 C C . GLY A 1 278 ? 18.921 19.470 -53.108 1.00 28.88 278 GLY A C 1
ATOM 2245 O O . GLY A 1 278 ? 19.153 20.660 -53.343 1.00 28.88 278 GLY A O 1
ATOM 2246 N N . ILE A 1 279 ? 18.789 18.995 -51.871 1.00 30.86 279 ILE A N 1
ATOM 2247 C CA . ILE A 1 279 ? 18.991 19.784 -50.653 1.00 30.86 279 ILE A CA 1
ATOM 2248 C C . ILE A 1 279 ? 20.448 20.268 -50.637 1.00 30.86 279 ILE A C 1
ATOM 2250 O O . ILE A 1 279 ? 21.358 19.527 -50.274 1.00 30.86 279 ILE A O 1
ATOM 2254 N N . ARG A 1 280 ? 20.683 21.515 -51.060 1.00 28.59 280 ARG A N 1
ATOM 2255 C CA . ARG A 1 280 ? 21.964 22.202 -50.869 1.00 28.59 280 ARG A CA 1
ATOM 2256 C C . ARG A 1 280 ? 21.973 22.886 -49.508 1.00 28.59 280 ARG A C 1
ATOM 2258 O O . ARG A 1 280 ? 21.036 23.593 -49.142 1.00 28.59 280 ARG A O 1
ATOM 2265 N N . SER A 1 281 ? 23.067 22.669 -48.788 1.00 30.16 281 SER A N 1
ATOM 2266 C CA . SER A 1 281 ? 23.499 23.420 -47.610 1.00 30.16 281 SER A CA 1
ATOM 2267 C C . SER A 1 281 ? 23.231 24.921 -47.767 1.00 30.16 281 SER A C 1
ATOM 2269 O O . SER A 1 281 ? 23.697 25.539 -48.724 1.00 30.16 281 SER A O 1
ATOM 2271 N N . VAL A 1 282 ? 22.485 25.499 -46.828 1.00 27.67 282 VAL A N 1
ATOM 2272 C CA . VAL A 1 282 ? 22.115 26.918 -46.831 1.00 27.67 282 VAL A CA 1
ATOM 2273 C C . VAL A 1 282 ? 23.271 27.751 -46.270 1.00 27.67 282 VAL A C 1
ATOM 2275 O O . VAL A 1 282 ? 23.599 27.635 -45.091 1.00 27.67 282 VAL A O 1
ATOM 2278 N N . THR A 1 283 ? 23.852 28.625 -47.091 1.00 28.41 283 THR A N 1
ATOM 2279 C CA . THR A 1 283 ? 24.556 29.840 -46.645 1.00 28.41 283 THR A CA 1
ATOM 2280 C C . THR A 1 283 ? 23.614 31.050 -46.750 1.00 28.41 283 THR A C 1
ATOM 2282 O O . THR A 1 283 ? 22.733 31.064 -47.614 1.00 28.41 283 THR A O 1
ATOM 2285 N N . PRO A 1 284 ? 23.724 32.059 -45.862 1.00 31.28 284 PRO A N 1
ATOM 2286 C CA . PRO A 1 284 ? 22.702 33.094 -45.729 1.00 31.28 284 PRO A CA 1
ATOM 2287 C C . PRO A 1 284 ? 22.947 34.276 -46.678 1.00 31.28 284 PRO A C 1
ATOM 2289 O O . PRO A 1 284 ? 24.026 34.861 -46.684 1.00 31.28 284 PRO A O 1
ATOM 2292 N N . GLY A 1 285 ? 21.917 34.684 -47.426 1.00 27.88 285 GLY A N 1
ATOM 2293 C CA . GLY A 1 285 ? 21.941 35.931 -48.191 1.00 27.88 285 GLY A CA 1
ATOM 2294 C C . GLY A 1 285 ? 20.684 36.184 -49.029 1.00 27.88 285 GLY A C 1
ATOM 2295 O O . GLY A 1 285 ? 20.411 35.460 -49.973 1.00 27.88 285 GLY A O 1
ATOM 2296 N N . SER A 1 286 ? 19.980 37.272 -48.701 1.00 26.27 286 SER A N 1
ATOM 2297 C CA . SER A 1 286 ? 19.003 38.012 -49.526 1.00 26.27 286 SER A CA 1
ATOM 2298 C C . SER A 1 286 ? 17.626 37.405 -49.859 1.00 26.27 286 SER A C 1
ATOM 2300 O O . SER A 1 286 ? 17.401 36.748 -50.866 1.00 26.27 286 SER A O 1
ATOM 2302 N N . ARG A 1 287 ? 16.656 37.788 -49.016 1.00 29.23 287 ARG A N 1
ATOM 2303 C CA . ARG A 1 287 ? 15.409 38.529 -49.328 1.00 29.23 287 ARG A CA 1
ATOM 2304 C C . ARG A 1 287 ? 14.927 38.515 -50.799 1.00 29.23 287 ARG A C 1
ATOM 2306 O O . ARG A 1 287 ? 15.517 39.203 -51.620 1.00 29.23 287 ARG A O 1
ATOM 2313 N N . ALA A 1 288 ? 13.744 37.938 -51.061 1.00 25.92 288 ALA A N 1
ATOM 2314 C CA . ALA A 1 288 ? 12.553 38.676 -51.531 1.00 25.92 288 ALA A CA 1
ATOM 2315 C C . ALA A 1 288 ? 11.380 37.783 -52.004 1.00 25.92 288 ALA A C 1
ATOM 2317 O O . ALA A 1 288 ? 11.533 36.924 -52.859 1.00 25.92 288 ALA A O 1
ATOM 2318 N N . LYS A 1 289 ? 10.193 38.183 -51.520 1.00 25.53 289 LYS A N 1
ATOM 2319 C CA . LYS A 1 289 ? 8.884 38.288 -52.197 1.00 25.53 289 LYS A CA 1
ATOM 2320 C C . LYS A 1 289 ? 8.070 37.017 -52.505 1.00 25.53 289 LYS A C 1
ATOM 2322 O O . LYS A 1 289 ? 8.263 36.299 -53.473 1.00 25.53 289 LYS A O 1
ATOM 2327 N N . THR A 1 290 ? 7.036 36.898 -51.676 1.00 33.19 290 THR A N 1
ATOM 2328 C CA . THR A 1 290 ? 5.699 36.335 -51.899 1.00 33.19 290 THR A CA 1
ATOM 2329 C C . THR A 1 290 ? 5.143 36.490 -53.319 1.00 33.19 290 THR A C 1
ATOM 2331 O O . THR A 1 290 ? 5.090 37.604 -53.837 1.00 33.19 290 THR A O 1
ATOM 2334 N N . SER A 1 291 ? 4.542 35.420 -53.845 1.00 24.61 291 SER A N 1
ATOM 2335 C CA . SER A 1 291 ? 3.294 35.528 -54.609 1.00 24.61 291 SER A CA 1
ATOM 2336 C C . SER A 1 291 ? 2.416 34.298 -54.359 1.00 24.61 291 SER A C 1
ATOM 2338 O O . SER A 1 291 ? 2.876 33.159 -54.368 1.00 24.61 291 SER A O 1
ATOM 2340 N N . SER A 1 292 ? 1.159 34.569 -54.029 1.00 34.84 292 SER A N 1
ATOM 2341 C CA . SER A 1 292 ? 0.073 33.615 -53.845 1.00 34.84 292 SER A CA 1
ATOM 2342 C C . SER A 1 292 ? -0.580 33.306 -55.185 1.00 34.84 292 SER A C 1
ATOM 2344 O O . SER A 1 292 ? -0.901 34.260 -55.889 1.00 34.84 292 SER A O 1
ATOM 2346 N N . ILE A 1 293 ? -0.925 32.046 -55.467 1.00 26.09 293 ILE A N 1
ATOM 2347 C CA . ILE A 1 293 ? -2.075 31.724 -56.325 1.00 26.09 293 ILE A CA 1
ATOM 2348 C C . ILE A 1 293 ? -2.796 30.501 -55.746 1.00 26.09 293 ILE A C 1
ATOM 2350 O O . ILE A 1 293 ? -2.260 29.398 -55.691 1.00 26.09 293 ILE A O 1
ATOM 2354 N N . LEU A 1 294 ? -4.026 30.745 -55.292 1.00 29.25 294 LEU A N 1
ATOM 2355 C CA . LEU A 1 294 ? -5.064 29.744 -55.073 1.00 29.25 294 LEU A CA 1
ATOM 2356 C C . LEU A 1 294 ? -5.566 29.250 -56.438 1.00 29.25 294 LEU A C 1
ATOM 2358 O O . LEU A 1 294 ? -5.848 30.066 -57.311 1.00 29.25 294 LEU A O 1
ATOM 2362 N N . SER A 1 295 ? -5.811 27.949 -56.574 1.00 26.64 295 SER A N 1
ATOM 2363 C CA . SER A 1 295 ? -6.800 27.431 -57.522 1.00 26.64 295 SER A CA 1
ATOM 2364 C C . SER A 1 295 ? -7.520 26.231 -56.907 1.00 26.64 295 SER A C 1
ATOM 2366 O O . SER A 1 295 ? -6.908 25.388 -56.255 1.00 26.64 295 SER A O 1
ATOM 2368 N N . GLN A 1 296 ? -8.844 26.246 -57.045 1.00 30.11 296 GLN A N 1
ATOM 2369 C CA . GLN A 1 296 ? -9.836 25.365 -56.433 1.00 30.11 296 GLN A CA 1
ATOM 2370 C C . GLN A 1 296 ? -10.244 24.200 -57.358 1.00 30.11 296 GLN A C 1
ATOM 2372 O O . GLN A 1 296 ? -10.012 24.260 -58.559 1.00 30.11 296 GLN A O 1
ATOM 2377 N N . HIS A 1 297 ? -11.023 23.275 -56.768 1.00 28.34 297 HIS A N 1
ATOM 2378 C CA . HIS A 1 297 ? -11.792 22.130 -57.310 1.00 28.34 297 HIS A CA 1
ATOM 2379 C C . HIS A 1 297 ? -11.044 20.777 -57.319 1.00 28.34 297 HIS A C 1
ATOM 2381 O O . HIS A 1 297 ? -9.895 20.717 -57.718 1.00 28.34 297 HIS A O 1
ATOM 2387 N N . ASN A 1 298 ? -11.612 19.638 -56.890 1.00 27.64 298 ASN A N 1
ATOM 2388 C CA . ASN A 1 298 ? -13.006 19.287 -56.598 1.00 27.64 298 ASN A CA 1
ATOM 2389 C C . ASN A 1 298 ? -13.117 18.136 -55.564 1.00 27.64 298 ASN A C 1
ATOM 2391 O O . ASN A 1 298 ? -12.143 17.466 -55.240 1.00 27.64 298 ASN A O 1
ATOM 2395 N N . ARG A 1 299 ? -14.340 17.967 -55.053 1.00 31.78 299 ARG A N 1
ATOM 2396 C CA . ARG A 1 299 ? -14.829 17.153 -53.923 1.00 31.78 299 ARG A CA 1
ATOM 2397 C C . ARG A 1 299 ? -14.663 15.630 -54.060 1.00 31.78 299 ARG A C 1
ATOM 2399 O O . ARG A 1 299 ? -14.805 15.098 -55.153 1.00 31.78 299 ARG A O 1
ATOM 2406 N N . GLY A 1 300 ? -14.602 14.950 -52.908 1.00 29.08 300 GLY A N 1
ATOM 2407 C CA . GLY A 1 300 ? -15.050 13.560 -52.763 1.00 29.08 300 GLY A CA 1
ATOM 2408 C C . GLY A 1 300 ? -14.564 12.858 -51.489 1.00 29.08 300 GLY A C 1
ATOM 2409 O O . GLY A 1 300 ? -13.395 12.526 -51.401 1.00 29.08 300 GLY A O 1
ATOM 2410 N N . GLU A 1 301 ? -15.501 12.600 -50.569 1.00 25.23 301 GLU A N 1
ATOM 2411 C CA . GLU A 1 301 ? -15.472 11.608 -49.470 1.00 25.23 301 GLU A CA 1
ATOM 2412 C C . GLU A 1 301 ? -14.855 11.983 -48.101 1.00 25.23 301 GLU A C 1
ATOM 2414 O O . GLU A 1 301 ? -13.652 12.105 -47.895 1.00 25.23 301 GLU A O 1
ATOM 2419 N N . THR A 1 302 ? -15.742 12.099 -47.104 1.00 38.72 302 THR A N 1
ATOM 2420 C CA . THR A 1 302 ? -15.453 12.152 -45.660 1.00 38.72 302 THR A CA 1
ATOM 2421 C C . THR A 1 302 ? -15.737 10.805 -44.985 1.00 38.72 302 THR A C 1
ATOM 2423 O O . THR A 1 302 ? -16.824 10.269 -45.207 1.00 38.72 302 THR A O 1
ATOM 2426 N N . PRO A 1 303 ? -14.898 10.360 -44.029 1.00 32.50 303 PRO A N 1
ATOM 2427 C CA . PRO A 1 303 ? -15.338 9.491 -42.928 1.00 32.50 303 PRO A CA 1
ATOM 2428 C C . PRO A 1 303 ? -15.011 10.124 -41.537 1.00 32.50 303 PRO A C 1
ATOM 2430 O O . PRO A 1 303 ? -14.455 11.223 -41.479 1.00 32.50 303 PRO A O 1
ATOM 2433 N N . PRO A 1 304 ? -15.486 9.575 -40.396 1.00 38.12 304 PRO A N 1
ATOM 2434 C CA . PRO A 1 304 ? -16.455 10.215 -39.509 1.00 38.12 304 PRO A CA 1
ATOM 2435 C C . PRO A 1 304 ? -15.852 10.992 -38.322 1.00 38.12 304 PRO A C 1
ATOM 2437 O O . PRO A 1 304 ? -14.722 10.785 -37.884 1.00 38.12 304 PRO A O 1
ATOM 2440 N N . LYS A 1 305 ? -16.673 11.894 -37.768 1.00 41.50 305 LYS A N 1
ATOM 2441 C CA . LYS A 1 305 ? -16.389 12.758 -36.612 1.00 41.50 305 LYS A CA 1
ATOM 2442 C C . LYS A 1 305 ? -16.119 11.932 -35.345 1.00 41.50 305 LYS A C 1
ATOM 2444 O O . LYS A 1 305 ? -17.051 11.440 -34.719 1.00 41.50 305 LYS A O 1
ATOM 2449 N N . ILE A 1 306 ? -14.856 11.864 -34.924 1.00 41.50 306 ILE A N 1
ATOM 2450 C CA . ILE A 1 306 ? -14.483 11.478 -33.557 1.00 41.50 306 ILE A CA 1
ATOM 2451 C C . ILE A 1 306 ? -14.939 12.595 -32.612 1.00 41.50 306 ILE A C 1
ATOM 2453 O O . ILE A 1 306 ? -14.603 13.770 -32.787 1.00 41.50 306 ILE A O 1
ATOM 2457 N N . ASP A 1 307 ? -15.753 12.208 -31.638 1.00 48.38 307 ASP A N 1
ATOM 2458 C CA . ASP A 1 307 ? -16.531 13.092 -30.785 1.00 48.38 307 ASP A CA 1
ATOM 2459 C C . ASP A 1 307 ? -15.636 14.016 -29.938 1.00 48.38 307 ASP A C 1
ATOM 2461 O O . ASP A 1 307 ? -14.838 13.572 -29.103 1.00 48.38 307 ASP A O 1
ATOM 2465 N N . LYS A 1 308 ? -15.755 15.335 -30.148 1.00 46.25 308 LYS A N 1
ATOM 2466 C CA . LYS A 1 308 ? -14.881 16.366 -29.548 1.00 46.25 308 LYS A CA 1
ATOM 2467 C C . LYS A 1 308 ? -14.866 16.321 -28.012 1.00 46.25 308 LYS A C 1
ATOM 2469 O O . LYS A 1 308 ? -13.882 16.748 -27.408 1.00 46.25 308 LYS A O 1
ATOM 2474 N N . ARG A 1 309 ? -15.908 15.761 -27.382 1.00 41.84 309 ARG A N 1
ATOM 2475 C CA . ARG A 1 309 ? -15.998 15.564 -25.925 1.00 41.84 309 ARG A CA 1
ATOM 2476 C C . ARG A 1 309 ? -14.958 14.574 -25.387 1.00 41.84 309 ARG A C 1
ATOM 2478 O O . ARG A 1 309 ? -14.343 14.860 -24.362 1.00 41.84 309 ARG A O 1
ATOM 2485 N N . LEU A 1 310 ? -14.683 13.470 -26.087 1.00 42.53 310 LEU A N 1
ATOM 2486 C CA . LEU A 1 310 ? -13.708 12.461 -25.641 1.00 42.53 310 LEU A CA 1
ATOM 2487 C C . LEU A 1 310 ? -12.267 12.991 -25.696 1.00 42.53 310 LEU A C 1
ATOM 2489 O O . LEU A 1 310 ? -11.496 12.804 -24.755 1.00 42.53 310 LEU A O 1
ATOM 2493 N N . ALA A 1 311 ? -11.926 13.754 -26.739 1.00 49.22 311 ALA A N 1
ATOM 2494 C CA . ALA A 1 311 ? -10.621 14.410 -26.852 1.00 49.22 311 ALA A CA 1
ATOM 2495 C C . ALA A 1 311 ? -10.392 15.470 -25.754 1.00 49.22 311 ALA A C 1
ATOM 2497 O O . ALA A 1 311 ? -9.261 15.693 -25.313 1.00 49.22 311 ALA A O 1
ATOM 2498 N N . GLN A 1 312 ? -11.464 16.116 -25.286 1.00 45.88 312 GLN A N 1
ATOM 2499 C CA . GLN A 1 312 ? -11.409 17.124 -24.228 1.00 45.88 312 GLN A CA 1
ATOM 2500 C C . GLN A 1 312 ? -11.288 16.493 -22.830 1.00 45.88 312 GLN A C 1
ATOM 2502 O O . GLN A 1 312 ? -10.510 16.987 -22.012 1.00 45.88 312 GLN A O 1
ATOM 2507 N N . ILE A 1 313 ? -11.970 15.367 -22.581 1.00 50.19 313 ILE A N 1
ATOM 2508 C CA . ILE A 1 313 ? -11.834 14.575 -21.344 1.00 50.19 313 ILE A CA 1
ATOM 2509 C C . ILE A 1 313 ? -10.416 14.003 -21.230 1.00 50.19 313 ILE A C 1
ATOM 2511 O O . ILE A 1 313 ? -9.791 14.117 -20.175 1.00 50.19 313 ILE A O 1
ATOM 2515 N N . TYR A 1 314 ? -9.862 13.478 -22.328 1.00 41.72 314 TYR A N 1
ATOM 2516 C CA . TYR A 1 314 ? -8.499 12.943 -22.347 1.00 41.72 314 TYR A CA 1
ATOM 2517 C C . TYR A 1 314 ? -7.442 14.034 -22.103 1.00 41.72 314 TYR A C 1
ATOM 2519 O O . TYR A 1 314 ? -6.491 13.826 -21.350 1.00 41.72 314 TYR A O 1
ATOM 2527 N N . ARG A 1 315 ? -7.630 15.242 -22.662 1.00 43.41 315 ARG A N 1
ATOM 2528 C CA . ARG A 1 315 ? -6.757 16.399 -22.380 1.00 43.41 315 ARG A CA 1
ATOM 2529 C C . ARG A 1 315 ? -6.859 16.884 -20.934 1.00 43.41 315 ARG A C 1
ATOM 2531 O O . ARG A 1 315 ? -5.824 17.171 -20.338 1.00 43.41 315 ARG A O 1
ATOM 2538 N N . LYS A 1 316 ? -8.066 16.943 -20.356 1.00 43.81 316 LYS A N 1
ATOM 2539 C CA . LYS A 1 316 ? -8.254 17.337 -18.949 1.00 43.81 316 LYS A CA 1
ATOM 2540 C C . LYS A 1 316 ? -7.635 16.325 -17.980 1.00 43.81 316 LYS A C 1
ATOM 2542 O O . LYS A 1 316 ? -6.894 16.742 -17.095 1.00 43.81 316 LYS A O 1
ATOM 2547 N N . ARG A 1 317 ? -7.841 15.015 -18.185 1.00 45.06 317 ARG A N 1
ATOM 2548 C CA . ARG A 1 317 ? -7.219 13.962 -17.352 1.00 45.06 317 ARG A CA 1
ATOM 2549 C C . ARG A 1 317 ? -5.693 13.952 -17.466 1.00 45.06 317 ARG A C 1
ATOM 2551 O O . ARG A 1 317 ? -5.017 13.847 -16.449 1.00 45.06 317 ARG A O 1
ATOM 2558 N N . LYS A 1 318 ? -5.140 14.139 -18.671 1.00 40.84 318 LYS A N 1
ATOM 2559 C CA . LYS A 1 318 ? -3.683 14.219 -18.876 1.00 40.84 318 LYS A CA 1
ATOM 2560 C C . LYS A 1 318 ? -3.064 15.441 -18.184 1.00 40.84 318 LYS A C 1
ATOM 2562 O O . LYS A 1 318 ? -2.004 15.318 -17.584 1.00 40.84 318 LYS A O 1
ATOM 2567 N N . SER A 1 319 ? -3.739 16.594 -18.226 1.00 44.03 319 SER A N 1
ATOM 2568 C CA . SER A 1 319 ? -3.297 17.820 -17.544 1.00 44.03 319 SER A CA 1
ATOM 2569 C C . SER A 1 319 ? -3.341 17.695 -16.020 1.00 44.03 319 SER A C 1
ATOM 2571 O O . SER A 1 319 ? -2.409 18.139 -15.357 1.00 44.03 319 SER A O 1
ATOM 2573 N N . ALA A 1 320 ? -4.401 17.097 -15.467 1.00 48.62 320 ALA A N 1
ATOM 2574 C CA . ALA A 1 320 ? -4.545 16.915 -14.024 1.00 48.62 320 ALA A CA 1
ATOM 2575 C C . ALA A 1 320 ? -3.476 15.960 -13.475 1.00 48.62 320 ALA A C 1
ATOM 2577 O O . ALA A 1 320 ? -2.785 16.294 -12.519 1.00 48.62 320 ALA A O 1
ATOM 2578 N N . ASN A 1 321 ? -3.252 14.831 -14.154 1.00 43.12 321 ASN A N 1
ATOM 2579 C CA . ASN A 1 321 ? -2.258 13.850 -13.726 1.00 43.12 321 ASN A CA 1
ATOM 2580 C C . ASN A 1 321 ? -0.824 14.415 -13.818 1.00 43.12 321 ASN A C 1
ATOM 2582 O O . ASN A 1 321 ? -0.010 14.250 -12.917 1.00 43.12 321 ASN A O 1
ATOM 2586 N N . GLN A 1 322 ? -0.530 15.203 -14.859 1.00 44.72 322 GLN A N 1
ATOM 2587 C CA . GLN A 1 322 ? 0.772 15.860 -15.007 1.00 44.72 322 GLN A CA 1
ATOM 2588 C C . GLN A 1 322 ? 1.012 16.975 -13.968 1.00 44.72 322 GLN A C 1
ATOM 2590 O O . GLN A 1 322 ? 2.160 17.240 -13.613 1.00 44.72 322 GLN A O 1
ATOM 2595 N N . GLN A 1 323 ? -0.045 17.623 -13.467 1.00 51.28 323 GLN A N 1
ATOM 2596 C CA . GLN A 1 323 ? 0.053 18.597 -12.375 1.00 51.28 323 GLN A CA 1
ATOM 2597 C C . GLN A 1 323 ? 0.222 17.923 -11.010 1.00 51.28 323 GLN A C 1
ATOM 2599 O O . GLN A 1 323 ? 1.031 18.404 -10.219 1.00 51.28 323 GLN A O 1
ATOM 2604 N N . SER A 1 324 ? -0.463 16.805 -10.751 1.00 50.31 324 SER A N 1
ATOM 2605 C CA . SER A 1 324 ? -0.273 16.025 -9.520 1.00 50.31 324 SER A CA 1
ATOM 2606 C C . SER A 1 324 ? 1.141 15.454 -9.433 1.00 50.31 324 SER A C 1
ATOM 2608 O O . SER A 1 324 ? 1.818 15.668 -8.433 1.00 50.31 324 SER A O 1
ATOM 2610 N N . ILE A 1 325 ? 1.650 14.866 -10.521 1.00 44.72 325 ILE A N 1
ATOM 2611 C CA . ILE A 1 325 ? 3.027 14.345 -10.581 1.00 44.72 325 ILE A CA 1
ATOM 2612 C C . ILE A 1 325 ? 4.057 15.468 -10.370 1.00 44.72 325 ILE A C 1
ATOM 2614 O O . ILE A 1 325 ? 5.041 15.284 -9.658 1.00 44.72 325 ILE A O 1
ATOM 2618 N N . ARG A 1 326 ? 3.824 16.665 -10.929 1.00 54.00 326 ARG A N 1
ATOM 2619 C CA . ARG A 1 326 ? 4.696 17.827 -10.678 1.00 54.00 326 ARG A CA 1
ATOM 2620 C C . ARG A 1 326 ? 4.660 18.287 -9.223 1.00 54.00 326 ARG A C 1
ATOM 2622 O O . ARG A 1 326 ? 5.711 18.636 -8.704 1.00 54.00 326 ARG A O 1
ATOM 2629 N N . LYS A 1 327 ? 3.494 18.282 -8.570 1.00 62.91 327 LYS A N 1
ATOM 2630 C CA . LYS A 1 327 ? 3.373 18.662 -7.154 1.00 62.91 327 LYS A CA 1
ATOM 2631 C C . LYS A 1 327 ? 4.116 17.693 -6.240 1.00 62.91 327 LYS A C 1
ATOM 2633 O O . LYS A 1 327 ? 4.880 18.160 -5.402 1.00 62.91 327 LYS A O 1
ATOM 2638 N N . VAL A 1 328 ? 3.961 16.387 -6.458 1.00 54.19 328 VAL A N 1
ATOM 2639 C CA . VAL A 1 328 ? 4.669 15.351 -5.687 1.00 54.19 328 VAL A CA 1
ATOM 2640 C C . VAL A 1 328 ? 6.180 15.495 -5.869 1.00 54.19 328 VAL A C 1
ATOM 2642 O O . VAL A 1 328 ? 6.917 15.597 -4.895 1.00 54.19 328 VAL A O 1
ATOM 2645 N N . PHE A 1 329 ? 6.649 15.646 -7.111 1.00 50.28 329 PHE A N 1
ATOM 2646 C CA . PHE A 1 329 ? 8.076 15.819 -7.393 1.00 50.28 329 PHE A CA 1
ATOM 2647 C C . PHE A 1 329 ? 8.660 17.098 -6.768 1.00 50.28 329 PHE A C 1
ATOM 2649 O O . PHE A 1 329 ? 9.782 17.104 -6.264 1.00 50.28 329 PHE A O 1
ATOM 2656 N N . GLN A 1 330 ? 7.894 18.190 -6.765 1.00 58.19 330 GLN A N 1
ATOM 2657 C CA . GLN A 1 330 ? 8.321 19.460 -6.185 1.00 58.19 330 GLN A CA 1
ATOM 2658 C C . GLN A 1 330 ? 8.334 19.409 -4.648 1.00 58.19 330 GLN A C 1
ATOM 2660 O O . GLN A 1 330 ? 9.256 19.948 -4.041 1.00 58.19 330 GLN A O 1
ATOM 2665 N N . GLN A 1 331 ? 7.391 18.691 -4.026 1.00 64.75 331 GLN A N 1
ATOM 2666 C CA . GLN A 1 331 ? 7.400 18.409 -2.587 1.00 64.75 331 GLN A CA 1
ATOM 2667 C C . GLN A 1 331 ? 8.604 17.548 -2.181 1.00 64.75 331 GLN A C 1
ATOM 2669 O O . GLN A 1 331 ? 9.283 17.891 -1.214 1.00 64.75 331 GLN A O 1
ATOM 2674 N N . SER A 1 332 ? 8.942 16.506 -2.949 1.00 53.25 332 SER A N 1
ATOM 2675 C CA . SER A 1 332 ? 10.121 15.670 -2.679 1.00 53.25 332 SER A CA 1
ATOM 2676 C C . SER A 1 332 ? 11.436 16.449 -2.804 1.00 53.25 332 SER A C 1
ATOM 2678 O O . SER A 1 332 ? 12.344 16.258 -1.996 1.00 53.25 332 SER A O 1
ATOM 2680 N N . ILE A 1 333 ? 11.547 17.368 -3.772 1.00 59.75 333 ILE A N 1
ATOM 2681 C CA . ILE A 1 333 ? 12.726 18.242 -3.902 1.00 59.75 333 ILE A CA 1
ATOM 2682 C C . ILE A 1 333 ? 12.837 19.196 -2.708 1.00 59.75 333 ILE A C 1
ATOM 2684 O O . ILE A 1 333 ? 13.926 19.348 -2.152 1.00 59.75 333 ILE A O 1
ATOM 2688 N N . SER A 1 334 ? 11.731 19.820 -2.294 1.00 70.75 334 SER A N 1
ATOM 2689 C CA . SER A 1 334 ? 11.724 20.724 -1.139 1.00 70.75 334 SER A CA 1
ATOM 2690 C C . SER A 1 334 ? 12.053 20.002 0.169 1.00 70.75 334 SER A C 1
ATOM 2692 O O . SER A 1 334 ? 12.843 20.522 0.955 1.00 70.75 334 SER A O 1
ATOM 2694 N N . ALA A 1 335 ? 11.531 18.789 0.375 1.00 68.81 335 ALA A N 1
ATOM 2695 C CA . ALA A 1 335 ? 11.857 17.965 1.537 1.00 68.81 335 ALA A CA 1
ATOM 2696 C C . ALA A 1 335 ? 13.354 17.620 1.575 1.00 68.81 335 ALA A C 1
ATOM 2698 O O . ALA A 1 335 ? 14.013 17.821 2.591 1.00 68.81 335 ALA A O 1
ATOM 2699 N N . ASN A 1 336 ? 13.925 17.210 0.439 1.00 59.38 336 ASN A N 1
ATOM 2700 C CA . ASN A 1 336 ? 15.343 16.865 0.357 1.00 59.38 336 ASN A CA 1
ATOM 2701 C C . ASN A 1 336 ? 16.258 18.088 0.588 1.00 59.38 336 ASN A C 1
ATOM 2703 O O . ASN A 1 336 ? 17.279 17.994 1.265 1.00 59.38 336 ASN A O 1
ATOM 2707 N N . GLN A 1 337 ? 15.873 19.275 0.102 1.00 64.81 337 GLN A N 1
ATOM 2708 C CA . GLN A 1 337 ? 16.606 20.518 0.384 1.00 64.81 337 GLN A CA 1
ATOM 2709 C C . GLN A 1 337 ? 16.580 20.894 1.873 1.00 64.81 337 GLN A C 1
ATOM 2711 O O . GLN A 1 337 ? 17.598 21.338 2.407 1.00 64.81 337 GLN A O 1
ATOM 2716 N N . GLN A 1 338 ? 15.455 20.676 2.561 1.00 73.31 338 GLN A N 1
ATOM 2717 C CA . GLN A 1 338 ? 15.353 20.893 4.007 1.00 73.31 338 GLN A CA 1
ATOM 2718 C C . GLN A 1 338 ? 16.224 19.903 4.791 1.00 73.31 338 GLN A C 1
ATOM 2720 O O . GLN A 1 338 ? 16.928 20.315 5.712 1.00 73.31 338 GLN A O 1
ATOM 2725 N N . SER A 1 339 ? 16.264 18.630 4.386 1.00 67.56 339 SER A N 1
ATOM 2726 C CA . SER A 1 339 ? 17.138 17.617 4.995 1.00 67.56 339 SER A CA 1
ATOM 2727 C C . SER A 1 339 ? 18.624 17.952 4.826 1.00 67.56 339 SER A C 1
ATOM 2729 O O . SER A 1 339 ? 19.408 17.814 5.765 1.00 67.56 339 SER A O 1
ATOM 2731 N N . ILE A 1 340 ? 19.019 18.446 3.649 1.00 66.50 340 ILE A N 1
ATOM 2732 C CA . ILE A 1 340 ? 20.398 18.877 3.376 1.00 66.50 340 ILE A CA 1
ATOM 2733 C C . ILE A 1 340 ? 20.765 20.096 4.233 1.00 66.50 340 ILE A C 1
ATOM 2735 O O . ILE A 1 340 ? 21.851 20.130 4.812 1.00 66.50 340 ILE A O 1
ATOM 2739 N N . SER A 1 341 ? 19.858 21.067 4.363 1.00 73.75 341 SER A N 1
ATOM 2740 C CA . SER A 1 341 ? 20.074 22.253 5.200 1.00 73.75 341 SER A CA 1
ATOM 2741 C C . SER A 1 341 ? 20.198 21.895 6.687 1.00 73.75 341 SER A C 1
ATOM 2743 O O . SER A 1 341 ? 21.122 22.365 7.353 1.00 73.75 341 SER A O 1
ATOM 2745 N N . ALA A 1 342 ? 19.349 20.993 7.190 1.00 74.00 342 ALA A N 1
ATOM 2746 C CA . ALA A 1 342 ? 19.410 20.508 8.569 1.00 74.00 342 ALA A CA 1
ATOM 2747 C C . ALA A 1 342 ? 20.722 19.757 8.863 1.00 74.00 342 ALA A C 1
ATOM 2749 O O . ALA A 1 342 ? 21.349 19.971 9.903 1.00 74.00 342 ALA A O 1
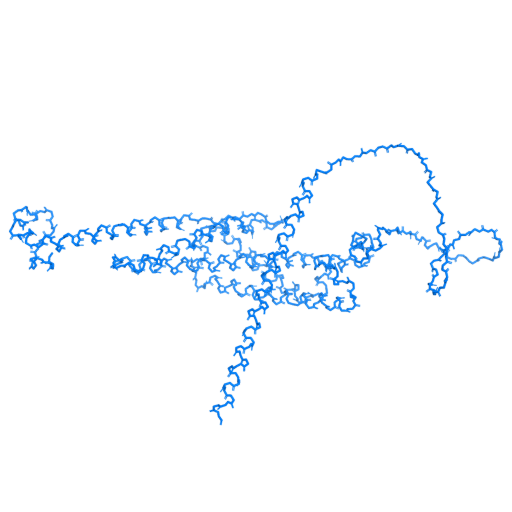ATOM 2750 N N . ASN A 1 343 ? 21.194 18.935 7.920 1.00 70.56 343 ASN A N 1
ATOM 2751 C CA . ASN A 1 343 ? 22.482 18.253 8.052 1.00 70.56 343 ASN A CA 1
ATOM 2752 C C . ASN A 1 343 ? 23.663 19.232 8.038 1.00 70.56 343 ASN A C 1
ATOM 2754 O O . ASN A 1 343 ? 24.581 19.081 8.842 1.00 70.56 343 ASN A O 1
ATOM 2758 N N . GLN A 1 344 ? 23.640 20.265 7.191 1.00 69.88 344 GLN A N 1
ATOM 2759 C CA . GLN A 1 344 ? 24.684 21.297 7.180 1.00 69.88 344 GLN A CA 1
ATOM 2760 C C . GLN A 1 344 ? 24.728 22.093 8.493 1.00 69.88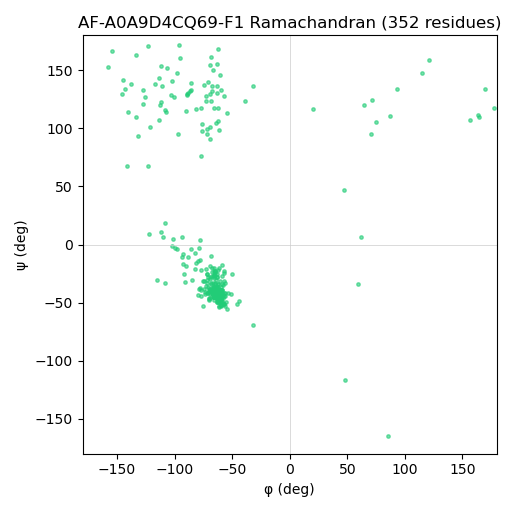 344 GLN A C 1
ATOM 2762 O O . GLN A 1 344 ? 25.813 22.360 9.010 1.00 69.88 344 GLN A O 1
ATOM 2767 N N . GLN A 1 345 ? 23.570 22.409 9.078 1.00 72.06 345 GLN A N 1
ATOM 2768 C CA . GLN A 1 345 ? 23.489 23.072 10.383 1.00 72.06 345 GLN A CA 1
ATOM 2769 C C . GLN A 1 345 ? 23.985 22.173 11.523 1.00 72.06 345 GLN A C 1
ATOM 2771 O O . GLN A 1 345 ? 24.707 22.645 12.398 1.00 72.06 345 GLN A O 1
ATOM 2776 N N . SER A 1 346 ? 23.675 20.873 11.494 1.00 68.56 346 SER A N 1
ATOM 2777 C CA . SER A 1 346 ? 24.156 19.916 12.502 1.00 68.56 346 SER A CA 1
ATOM 2778 C C . SER A 1 346 ? 25.673 19.694 12.423 1.00 68.56 346 SER A C 1
ATOM 2780 O O . SER A 1 346 ? 26.344 19.595 13.451 1.00 68.56 346 SER A O 1
ATOM 2782 N N . ILE A 1 347 ? 26.238 19.677 11.211 1.00 69.44 347 ILE A N 1
ATOM 2783 C CA . ILE A 1 347 ? 27.690 19.601 10.989 1.00 69.44 347 ILE A CA 1
ATOM 2784 C C . ILE A 1 347 ? 28.378 20.882 11.477 1.00 69.44 347 ILE A C 1
ATOM 2786 O O . ILE A 1 347 ? 29.401 20.802 12.153 1.00 69.44 347 ILE A O 1
ATOM 2790 N N . SER A 1 348 ? 27.797 22.054 11.202 1.00 68.56 348 SER A N 1
ATOM 2791 C CA . SER A 1 348 ? 28.322 23.329 11.696 1.00 68.56 348 SER A CA 1
ATOM 2792 C C . SER A 1 348 ? 28.265 23.415 13.226 1.00 68.56 348 SER A C 1
ATOM 2794 O O . SER A 1 348 ? 29.261 23.778 13.839 1.00 68.56 348 SER A O 1
ATOM 2796 N N . ALA A 1 349 ? 27.168 22.992 13.862 1.00 68.88 349 ALA A N 1
ATOM 2797 C CA . ALA A 1 349 ? 27.037 22.995 15.321 1.00 68.88 349 ALA A CA 1
ATOM 2798 C C . ALA A 1 349 ? 28.061 22.081 16.022 1.00 68.88 349 ALA A C 1
ATOM 2800 O O . ALA A 1 349 ? 28.590 22.441 17.072 1.00 68.88 349 ALA A O 1
ATOM 2801 N N . LYS A 1 350 ? 28.395 20.930 15.421 1.00 69.19 350 LYS A N 1
ATOM 2802 C CA . LYS A 1 350 ? 29.427 20.016 15.942 1.00 69.19 350 LYS A CA 1
ATOM 2803 C C . LYS A 1 350 ? 30.852 20.552 15.781 1.00 69.19 350 LYS A C 1
ATOM 2805 O O . LYS A 1 350 ? 31.714 20.183 16.568 1.00 69.19 350 LYS A O 1
ATOM 2810 N N . ALA A 1 351 ? 31.098 21.427 14.807 1.00 63.97 351 ALA A N 1
ATOM 2811 C CA . ALA A 1 351 ? 32.405 22.048 14.589 1.00 63.97 351 ALA A CA 1
ATOM 2812 C C . ALA A 1 351 ? 32.718 23.206 15.560 1.00 63.97 351 ALA A C 1
ATOM 2814 O O . ALA A 1 351 ? 33.865 23.624 15.634 1.00 63.97 351 ALA A O 1
ATOM 2815 N N . TYR A 1 352 ? 31.725 23.716 16.301 1.00 53.88 352 TYR A N 1
ATOM 2816 C CA . TYR A 1 352 ? 31.897 24.796 17.288 1.00 53.88 352 TYR A CA 1
ATOM 2817 C C . TYR A 1 352 ? 31.933 24.310 18.752 1.00 53.88 352 TYR A C 1
ATOM 2819 O O . TYR A 1 352 ? 32.073 25.130 19.657 1.00 53.88 352 TYR A O 1
ATOM 2827 N N . GLN A 1 353 ? 31.783 23.004 19.004 1.00 53.75 353 GLN A N 1
ATOM 2828 C CA . GLN A 1 353 ? 31.790 22.405 20.353 1.00 53.75 353 GLN A CA 1
ATOM 2829 C C . GLN A 1 353 ? 33.027 21.538 20.658 1.00 53.75 353 GLN A C 1
ATOM 2831 O O . GLN A 1 353 ? 33.075 20.906 21.713 1.00 53.75 353 GLN A O 1
ATOM 2836 N N . GLY A 1 354 ? 34.020 21.513 19.768 1.00 47.53 354 GLY A N 1
ATOM 2837 C CA . GLY A 1 354 ? 35.361 20.967 20.010 1.00 47.53 354 GLY A CA 1
ATOM 2838 C C . GLY A 1 354 ? 36.399 22.041 19.748 1.00 47.53 354 GLY A C 1
ATOM 2839 O O . GLY A 1 354 ? 37.453 21.988 20.415 1.00 47.53 354 GLY A O 1
#

Radius of gyration: 35.72 Å; Cα contacts (8 Å, |Δi|>4): 205; chains: 1; bounding box: 70×56×126 Å

Mean predicted aligned error: 17.12 Å

Organism: Dreissena polymorpha (NCBI:txid45954)

Sequence (354 aa):
MQVTGSSFQLEANVFKLCHLLDIELIKHKAAIEEICLGASRELELEIKMRVTEEEWTEQVLVFEPYKRRGPIYLDKVSTERLLEQLEDAQALLANMLTSRYIGPLRDGAAGWAEKLKEVAEVLELWLEVQDLWQYLEAVFCNQVAARELPQEAKRFARIDKSWTKMMKRAFDTRNVLQCCHGGEVPKAVLLRHVHEELEICFKSLMGYLDNKRRVFPRFYFVSDPILLAILSRPTDLESVKPHLKSLFACIHDVKLEETRSGPMEPTDEVGFPGSSTGIRSVTPGSRAKTSSILSQHNRGETPPKIDKRLAQIYRKRKSANQQSIRKVFQQSISANQQSISANQQSISAKAYQG

pLDDT: mean 74.69, std 20.92, range [24.61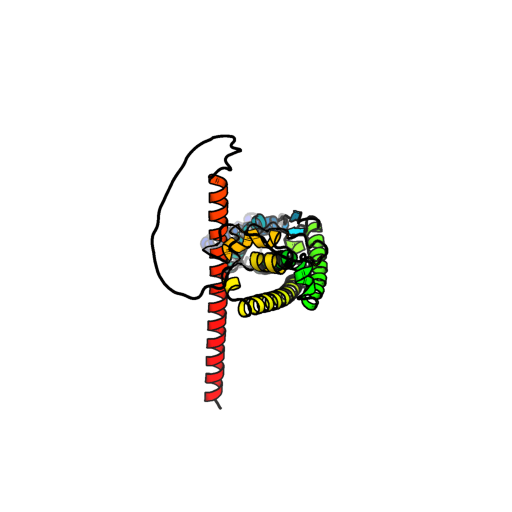, 95.06]

Secondary structure (DSSP, 8-state):
-TTTT------TTT--HHHHHHTTGGGGHHHHHHHHHHHHHHHHHHHHHHHHHHHHHH-B--EEE-TTS-EEEE-HHHHHHHHHHHHHHHHHHHHHHH-TT-GGGHHHHHHHHHHHHHHHHHHHHHHHHHHHHHHHHHHHTSHHHHHHSHHHHHHHHHHHHHHHHHHHHHHHH-BHHHHHS-SSS-HHHHHHHHHHHHHHHHHHHHHHHHHHHHHSGGGGGS-HHHHHHHHT-TT-HHHHHHHHHHH-TT-------------------------------PPP-----------------------HHHHHHHHHHHHHHHHHHHHHHHHHHHHHHHHHHHHHHHHHHHHT--